Protein AF-0000000070745405 (afdb_homodimer)

InterPro domains:
  IPR004942 Roadblock/LAMTOR2 domain [PF03259] (4-93)
  IPR004942 Roadblock/LAMTOR2 domain [SM00960] (4-94)
  IPR016561 Dynein light chain roadblock-type 1/2 [PIRSF009998] (1-95)

Foldseek 3Di:
DDPVVVVVVVQVPDPFWPKKFKAFLVQHTDDIDPPDDPVRNSVCSVVLNVVQVVVQVVQCVVPVVDGDAWDWDDDDFWIWIWGDDPRMTMITIGGDDDPDD/DDPVVVVVVVQVPDPFWPKKFKAFLVQHTPDIDPVDDPVRNSVCSVVLNVVQVVVQVVQCVVPVVDGDAWDWDDDDFWIWIWGDDPRMIMITIGGDDDPDD

Secondary structure (DSSP, 8-state):
--HHHHHHHHHHTSTTEEEEEEE-TTS-EEEE-TTS-HHHHHHHHHHHHHHHHHHHHHHHHH-TT--EEEEEEEESSEEEEEEEETTEEEEEEEE------/--HHHHHHHHHHTSTTEEEEEEE-TTS-EEEE-TTS-HHHHHHHHHHHHHHHHHHHHHHHHH-TT--EEEEEEEESSEEEEEEEETTEEEEEEEE------

Radius of gyration: 17.3 Å; Cα contacts (8 Å, |Δi|>4): 357; chains: 2; bounding box: 37×50×38 Å

pLDDT: mean 90.13, std 9.8, range [33.5, 96.88]

Sequence (202 aa):
MSEVEETLERIKNHKGVEGYVIADRNGNVLRRHPQMQVAEAEKYALYMKELTTKARGVVRDLNPKNDLQYMRIRVKKLELLIAHEMDFLVVVIQRWTPTNGMSEVEETLERIKNHKGVEGYVIADRNGNVLRRHPQMQVAEAEKYALYMKELTTKARGVVRDLNPKNDLQYMRIRVKKLELLIAHEMDFLVVVIQRWTPTNG

Organism: Phytophthora sojae (strain P6497) (NCBI:txid1094619)

Solvent-accessible surface area (backbone atoms only — not comparable to full-atom values): 10914 Å² total; per-residue (Å²): 128,55,72,64,53,53,54,46,54,55,50,69,70,39,88,51,56,75,40,39,33,32,17,38,85,85,34,51,73,77,46,59,30,90,89,54,52,70,70,58,45,40,49,52,34,47,50,50,49,52,50,49,54,50,50,34,51,48,41,28,71,77,37,72,90,41,47,66,56,37,37,36,37,32,34,82,67,33,28,40,39,39,34,64,58,89,67,27,39,38,36,35,32,23,56,61,68,80,77,77,124,130,54,74,64,53,53,54,46,55,56,51,70,69,38,88,50,56,76,38,39,32,33,18,39,84,86,34,49,73,77,46,58,31,90,88,54,51,69,69,58,44,39,48,52,32,47,50,51,48,52,51,49,52,50,51,34,51,48,41,28,73,76,35,72,90,42,46,66,55,37,37,38,38,32,33,84,66,32,27,39,39,39,35,66,56,88,69,26,40,36,38,37,33,25,55,61,67,80,75,76,125

Nearest PDB structures (foldseek):
  3l9k-assembly5_A  TM=9.018E-01  e=5.030E-10  Drosophila melanogaster
  8j07-assembly1_q5  TM=8.929E-01  e=8.571E-10  Homo sapiens
  8glv-assembly1_AI  TM=8.766E-01  e=7.614E-10  Chlamydomonas reinhardtii
  3l7h-assembly1_A  TM=9.569E-01  e=8.634E-09  Drosophila melanogaster
  2zl1-assembly1_B  TM=7.842E-01  e=7.388E-06  unclassified

Structure (mmCIF, N/CA/C/O backbone):
data_AF-0000000070745405-model_v1
#
loop_
_entity.i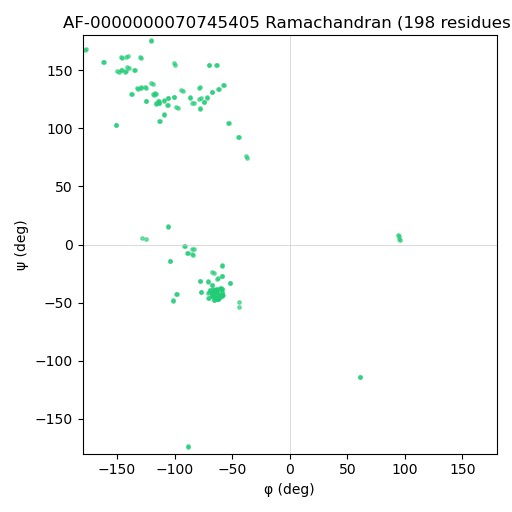d
_entity.type
_entity.pdbx_description
1 polymer 'Dynein light chain roadblock'
#
loop_
_atom_site.group_PDB
_atom_site.id
_atom_site.type_symbol
_atom_site.label_atom_id
_atom_site.label_alt_id
_atom_site.label_comp_id
_atom_site.label_asym_id
_atom_site.label_entity_id
_atom_site.label_seq_id
_atom_site.pdbx_PDB_ins_code
_atom_site.Cartn_x
_atom_site.Cartn_y
_atom_site.Cartn_z
_atom_site.occupancy
_atom_site.B_iso_or_equiv
_atom_site.auth_seq_id
_atom_site.auth_comp_id
_atom_site.auth_asym_id
_atom_site.auth_atom_id
_atom_site.pdbx_PDB_model_num
ATOM 1 N N . MET A 1 1 ? 10.055 29.25 3.033 1 69.69 1 MET A N 1
ATOM 2 C CA . MET A 1 1 ? 8.938 28.328 3.174 1 69.69 1 MET A CA 1
ATOM 3 C C . MET A 1 1 ? 9.398 27 3.762 1 69.69 1 MET A C 1
ATOM 5 O O . MET A 1 1 ? 10.445 26.469 3.373 1 69.69 1 MET A O 1
ATOM 9 N N . SER A 1 2 ? 8.781 26.625 4.773 1 86.5 2 SER A N 1
ATOM 10 C CA . SER A 1 2 ? 9.172 25.391 5.453 1 86.5 2 SER A CA 1
ATOM 11 C C . SER A 1 2 ? 8.977 24.172 4.555 1 86.5 2 SER A C 1
ATOM 13 O O . SER A 1 2 ? 8.289 24.25 3.533 1 86.5 2 SER A O 1
ATOM 15 N N . GLU A 1 3 ? 9.742 23.141 4.828 1 87.44 3 GLU A N 1
ATOM 16 C CA . GLU A 1 3 ? 9.617 21.906 4.082 1 87.44 3 GLU A CA 1
ATOM 17 C C . GLU A 1 3 ? 8.172 21.422 4.055 1 87.44 3 GLU A C 1
ATOM 19 O O . GLU A 1 3 ? 7.711 20.891 3.043 1 87.44 3 GLU A O 1
ATOM 24 N N . VAL A 1 4 ? 7.492 21.688 5.09 1 87.94 4 VAL A N 1
ATOM 25 C CA . VAL A 1 4 ? 6.09 21.281 5.188 1 87.94 4 VAL A CA 1
ATOM 26 C C . VAL A 1 4 ? 5.258 22.078 4.184 1 87.94 4 VAL A C 1
ATOM 28 O O . VAL A 1 4 ? 4.418 21.516 3.48 1 87.94 4 VAL A O 1
ATOM 31 N N . GLU A 1 5 ? 5.535 23.359 4.133 1 88.69 5 GLU A N 1
ATOM 32 C CA . GLU A 1 5 ? 4.785 24.219 3.23 1 88.69 5 GLU A CA 1
ATOM 33 C C . GLU A 1 5 ? 5.023 23.844 1.771 1 88.69 5 GLU A C 1
ATOM 35 O O . GLU A 1 5 ? 4.105 23.906 0.95 1 88.69 5 GLU A O 1
ATOM 40 N N . GLU A 1 6 ? 6.211 23.516 1.511 1 86.06 6 GLU A N 1
ATOM 41 C CA . GLU A 1 6 ? 6.52 23.109 0.146 1 86.06 6 GLU A CA 1
ATOM 42 C C . GLU A 1 6 ? 5.754 21.844 -0.23 1 86.06 6 GLU A C 1
ATOM 44 O O . GLU A 1 6 ? 5.199 21.75 -1.327 1 86.06 6 GLU A O 1
ATOM 49 N N . THR A 1 7 ? 5.789 20.859 0.697 1 87.12 7 THR A N 1
ATOM 50 C CA . THR A 1 7 ? 5.047 19.625 0.485 1 87.12 7 THR A CA 1
ATOM 51 C C . THR A 1 7 ? 3.559 19.906 0.313 1 87.12 7 THR A C 1
ATOM 53 O O . THR A 1 7 ? 2.91 19.344 -0.569 1 87.12 7 THR A O 1
ATOM 56 N N . LEU A 1 8 ? 3.082 20.828 1.046 1 86.19 8 LEU A N 1
ATOM 57 C CA . LEU A 1 8 ? 1.668 21.188 1.003 1 86.19 8 LEU A CA 1
ATOM 58 C C . LEU A 1 8 ? 1.308 21.812 -0.338 1 86.19 8 LEU A C 1
ATOM 60 O O . LEU A 1 8 ? 0.237 21.547 -0.887 1 86.19 8 LEU A O 1
ATOM 64 N N . GLU A 1 9 ? 2.184 22.672 -0.77 1 86.38 9 GLU A N 1
ATOM 65 C CA . GLU A 1 9 ? 1.928 23.344 -2.043 1 86.38 9 GLU A CA 1
ATOM 66 C C . GLU A 1 9 ? 1.833 22.328 -3.186 1 86.38 9 GLU A C 1
ATOM 68 O O . GLU A 1 9 ? 0.978 22.453 -4.062 1 86.38 9 GLU A O 1
ATOM 73 N N . ARG A 1 10 ? 2.656 2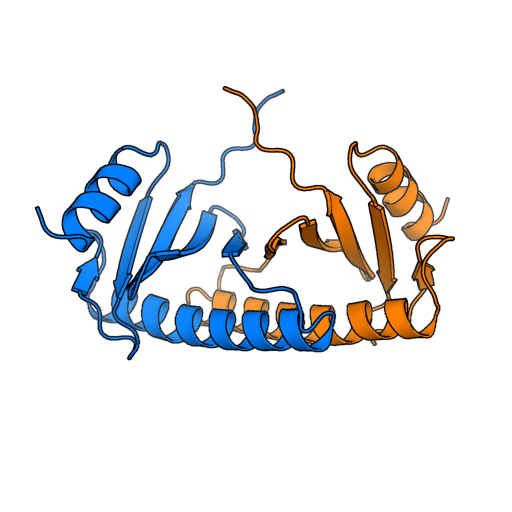1.344 -3.072 1 85.62 10 ARG A N 1
ATOM 74 C CA . ARG A 1 10 ? 2.66 20.312 -4.105 1 85.62 10 ARG A CA 1
ATOM 75 C C . ARG A 1 10 ? 1.388 19.484 -4.047 1 85.62 10 ARG A C 1
ATOM 77 O O . ARG A 1 10 ? 0.791 19.172 -5.082 1 85.62 10 ARG A O 1
ATOM 84 N N . ILE A 1 11 ? 0.909 19.172 -2.881 1 86 11 ILE A N 1
ATOM 85 C CA . ILE A 1 11 ? -0.251 18.328 -2.666 1 86 11 ILE A CA 1
ATOM 86 C C . ILE A 1 11 ? -1.52 19.047 -3.102 1 86 11 ILE A C 1
ATOM 88 O O . ILE A 1 11 ? -2.379 18.469 -3.77 1 86 11 ILE A O 1
ATOM 92 N N . LYS A 1 12 ? -1.586 20.219 -2.707 1 80.19 12 LYS A N 1
ATOM 93 C CA . LYS A 1 12 ? -2.777 21.016 -2.992 1 80.19 12 LYS A CA 1
ATOM 94 C C . LYS A 1 12 ? -2.965 21.203 -4.496 1 80.19 12 LYS A C 1
ATOM 96 O O . LYS A 1 12 ? -4.09 21.375 -4.969 1 80.19 12 LYS A O 1
ATOM 101 N N . ASN A 1 13 ? -1.919 21.219 -5.195 1 78.81 13 ASN A N 1
ATOM 102 C CA . ASN A 1 13 ? -1.963 21.469 -6.633 1 78.81 13 ASN A CA 1
ATOM 103 C C . ASN A 1 13 ? -2.275 20.203 -7.418 1 78.81 13 ASN A C 1
ATOM 105 O O . ASN A 1 13 ? -2.449 20.25 -8.633 1 78.81 13 ASN A O 1
ATOM 109 N N . HIS A 1 14 ? -2.354 19.141 -6.602 1 78.12 14 HIS A N 1
ATOM 110 C CA . HIS A 1 14 ? -2.656 17.875 -7.273 1 78.12 14 HIS A CA 1
ATOM 111 C C . HIS A 1 14 ? -4.16 17.672 -7.418 1 78.12 14 HIS A C 1
ATOM 113 O O . HIS A 1 14 ? -4.906 17.828 -6.449 1 78.12 14 HIS A O 1
ATOM 119 N N . LYS A 1 15 ? -4.633 17.422 -8.656 1 78.25 15 LYS A N 1
ATOM 120 C CA . LYS A 1 15 ? -6.047 17.234 -8.953 1 78.25 15 LYS A CA 1
ATOM 121 C C . LYS A 1 15 ? -6.602 16.016 -8.203 1 78.25 15 LYS A C 1
ATOM 123 O O . LYS A 1 15 ? -5.938 14.977 -8.117 1 78.25 15 LYS A O 1
ATOM 128 N N . GLY A 1 16 ? -7.738 16.172 -7.586 1 84.44 16 GLY A N 1
ATOM 129 C CA . GLY A 1 16 ? -8.469 15.055 -7.012 1 84.44 16 GLY A CA 1
ATOM 130 C C . GLY A 1 16 ? -8.188 14.859 -5.531 1 84.44 16 GLY A C 1
ATOM 131 O O . GLY A 1 16 ? -8.672 13.906 -4.926 1 84.44 16 GLY A O 1
ATOM 132 N N . VAL A 1 17 ? -7.371 15.805 -4.996 1 89.38 17 VAL A N 1
ATOM 133 C CA . VAL A 1 17 ? -7.055 15.688 -3.576 1 89.38 17 VAL A CA 1
ATOM 134 C C . VAL A 1 17 ? -8.258 16.109 -2.74 1 89.38 17 VAL A C 1
ATOM 136 O O . VAL A 1 17 ? -8.758 17.219 -2.879 1 89.38 17 VAL A O 1
ATOM 139 N N . GLU A 1 18 ? -8.719 15.273 -1.929 1 91.44 18 GLU A N 1
ATOM 140 C CA . GLU A 1 18 ? -9.867 15.531 -1.063 1 91.44 18 GLU A CA 1
ATOM 141 C C . GLU A 1 18 ? -9.43 15.797 0.373 1 91.44 18 GLU A C 1
ATOM 143 O O . GLU A 1 18 ? -10.203 16.312 1.181 1 91.44 18 GLU A O 1
ATOM 148 N N . GLY A 1 19 ? -8.172 15.469 0.66 1 94 19 GLY A N 1
ATOM 149 C CA . GLY A 1 19 ? -7.656 15.672 2.004 1 94 19 GLY A CA 1
ATOM 150 C C . GLY A 1 19 ? -6.188 15.305 2.135 1 94 19 GLY A C 1
ATOM 151 O O . GLY A 1 19 ? -5.617 14.68 1.239 1 94 19 GLY A O 1
ATOM 152 N N . TYR A 1 20 ? -5.629 15.695 3.25 1 96.31 20 TYR A N 1
ATOM 153 C CA . TYR A 1 20 ? -4.242 15.336 3.512 1 96.31 20 TYR A CA 1
ATOM 154 C C . TYR A 1 20 ? -3.91 15.484 4.992 1 96.31 20 TYR A C 1
ATOM 156 O O . TYR A 1 20 ? -4.594 16.203 5.723 1 96.31 20 TYR A O 1
ATOM 164 N N . VAL A 1 21 ? -2.943 14.797 5.371 1 96.88 21 VAL A N 1
ATOM 165 C CA . VAL A 1 21 ? -2.35 14.898 6.699 1 96.88 21 VAL A CA 1
ATOM 166 C C . VAL A 1 21 ? -0.826 14.867 6.59 1 96.88 21 VAL A C 1
ATOM 168 O O . VAL A 1 21 ? -0.265 14.016 5.898 1 96.88 21 VAL A O 1
ATOM 171 N N . ILE A 1 22 ? -0.229 15.789 7.195 1 96.62 22 ILE A N 1
ATOM 172 C CA . ILE A 1 22 ? 1.223 15.789 7.34 1 96.62 22 ILE A CA 1
ATOM 173 C C . ILE A 1 22 ? 1.595 15.633 8.812 1 96.62 22 ILE A C 1
ATOM 175 O O . ILE A 1 22 ? 1.132 16.391 9.664 1 96.62 22 ILE A O 1
ATOM 179 N N . ALA A 1 23 ? 2.354 14.648 9.07 1 96.81 23 ALA A N 1
ATOM 180 C CA . ALA A 1 23 ? 2.719 14.344 10.453 1 96.81 23 ALA A CA 1
ATOM 181 C C . ALA A 1 23 ? 4.227 14.164 10.594 1 96.81 23 ALA A C 1
ATOM 183 O O . ALA A 1 23 ? 4.922 13.898 9.609 1 96.81 23 ALA A O 1
ATOM 184 N N . ASP A 1 24 ? 4.684 14.273 11.812 1 94.12 24 ASP A N 1
ATOM 185 C CA . ASP A 1 24 ? 6.105 14.047 12.062 1 94.12 24 ASP A CA 1
ATOM 186 C C . ASP A 1 24 ? 6.391 12.578 12.328 1 94.12 24 ASP A C 1
ATOM 188 O O . ASP A 1 24 ? 5.508 11.727 12.172 1 94.12 24 ASP A O 1
ATOM 192 N N . ARG A 1 25 ? 7.594 12.289 12.68 1 86.88 25 ARG A N 1
ATOM 193 C CA . ARG A 1 25 ? 8.055 10.914 12.836 1 86.88 25 ARG A CA 1
ATOM 194 C C . ARG A 1 25 ? 7.344 10.227 13.992 1 86.88 25 ARG A C 1
ATOM 196 O O . ARG A 1 25 ? 7.297 9 14.062 1 86.88 25 ARG A O 1
ATOM 203 N N . ASN A 1 26 ? 6.859 10.961 14.922 1 88.31 26 ASN A N 1
ATOM 204 C CA . ASN A 1 26 ? 6.18 10.406 16.078 1 88.31 26 ASN A CA 1
ATOM 205 C C . ASN A 1 26 ? 4.688 10.219 15.82 1 88.31 26 ASN A C 1
ATOM 207 O O . ASN A 1 26 ? 3.969 9.68 16.672 1 88.31 26 ASN A O 1
ATOM 211 N N . GLY A 1 27 ? 4.18 10.695 14.719 1 89.25 27 GLY A N 1
ATOM 212 C CA . GLY A 1 27 ? 2.768 10.578 14.391 1 89.25 27 GLY A CA 1
ATOM 213 C C . GLY A 1 27 ? 1.95 11.789 14.805 1 89.25 27 GLY A C 1
ATOM 214 O O . GLY A 1 27 ? 0.72 11.766 14.734 1 89.25 27 GLY A O 1
ATOM 215 N N . ASN A 1 28 ? 2.672 12.836 15.234 1 94.81 28 ASN A N 1
ATOM 216 C CA . ASN A 1 28 ? 1.96 14.062 15.57 1 94.81 28 ASN A CA 1
ATOM 217 C C . ASN A 1 28 ? 1.594 14.852 14.312 1 94.81 28 ASN A C 1
ATOM 219 O O . ASN A 1 28 ? 2.449 15.109 13.461 1 94.81 28 ASN A O 1
ATOM 223 N N . VAL A 1 29 ? 0.396 15.305 14.273 1 96.38 29 VAL A N 1
ATOM 224 C CA . VAL A 1 29 ? -0.108 15.992 13.094 1 96.38 29 VAL A CA 1
ATOM 225 C C . VAL A 1 29 ? 0.433 17.422 13.055 1 96.38 29 VAL A C 1
ATOM 227 O O . VAL A 1 29 ? 0.299 18.172 14.023 1 96.38 29 VAL A O 1
ATOM 230 N N . LEU A 1 30 ? 1.051 17.781 11.969 1 95.81 30 LEU A N 1
ATOM 231 C CA . LEU A 1 30 ? 1.59 19.125 11.766 1 95.81 30 LEU A CA 1
ATOM 232 C C . LEU A 1 30 ? 0.633 19.969 10.938 1 95.81 30 LEU A C 1
ATOM 234 O O . LEU A 1 30 ? 0.481 21.172 11.195 1 95.81 30 LEU A O 1
ATOM 238 N N . ARG A 1 31 ? 0.085 19.359 9.898 1 94.88 31 ARG A N 1
ATOM 239 C CA . ARG A 1 31 ? -0.888 19.984 9.016 1 94.88 31 ARG A CA 1
ATOM 240 C C . ARG A 1 31 ? -1.964 19 8.586 1 94.88 31 ARG A C 1
ATOM 242 O O . ARG A 1 31 ? -1.714 17.797 8.516 1 94.88 31 ARG A O 1
ATOM 249 N N . ARG A 1 32 ? -3.039 19.5 8.375 1 95.38 32 ARG A N 1
ATOM 250 C CA . ARG A 1 32 ? -4.148 18.672 7.906 1 95.38 32 ARG A CA 1
ATOM 251 C C . ARG A 1 32 ? -5.051 19.469 6.961 1 95.38 32 ARG A C 1
ATOM 253 O O . ARG A 1 32 ? -5.004 20.688 6.934 1 95.38 32 ARG A O 1
ATOM 260 N N . HIS A 1 33 ? -5.754 18.812 6.27 1 94.31 33 HIS A N 1
ATOM 261 C CA . HIS A 1 33 ? -6.781 19.453 5.457 1 94.31 33 HIS A CA 1
ATOM 262 C C . HIS A 1 33 ? -7.742 20.25 6.324 1 94.31 33 HIS A C 1
ATOM 264 O O . HIS A 1 33 ? -8.188 19.781 7.375 1 94.31 33 HIS A O 1
ATOM 270 N N . PRO A 1 34 ? -8.062 21.453 5.832 1 92.81 34 PRO A N 1
ATOM 271 C CA . PRO A 1 34 ? -8.883 22.344 6.66 1 92.81 34 PRO A CA 1
ATOM 272 C C . PRO A 1 34 ? -10.234 21.734 7.02 1 92.81 34 PRO A C 1
ATOM 274 O O . PRO A 1 34 ? -10.766 22.016 8.102 1 92.81 34 PRO A O 1
ATOM 277 N N . GLN A 1 35 ? -10.742 20.844 6.184 1 92.38 35 GLN A N 1
ATOM 278 C CA . GLN A 1 35 ? -12.07 20.281 6.418 1 92.38 35 GLN A CA 1
ATOM 279 C C . GLN A 1 35 ? -11.984 19 7.242 1 92.38 35 GLN A C 1
ATOM 281 O O . GLN A 1 35 ? -13.016 18.438 7.621 1 92.38 35 GLN A O 1
ATOM 286 N N . MET A 1 36 ? -10.828 18.609 7.562 1 93.25 36 MET A N 1
ATOM 287 C CA . MET A 1 36 ? -10.633 17.391 8.336 1 93.25 36 MET A CA 1
ATOM 288 C C . MET A 1 36 ? -10.562 17.688 9.828 1 93.25 36 MET A C 1
ATOM 290 O O . MET A 1 36 ? -9.844 18.594 10.25 1 93.25 36 MET A O 1
ATOM 294 N N . GLN A 1 37 ? -11.305 16.922 10.594 1 94.75 37 GLN A N 1
ATOM 295 C CA . GLN A 1 37 ? -11.258 17.078 12.039 1 94.75 37 GLN A CA 1
ATOM 296 C C . GLN A 1 37 ? -9.922 16.594 12.609 1 94.75 37 GLN A C 1
ATOM 298 O O . GLN A 1 37 ? -9.297 15.703 12.047 1 94.75 37 GLN A O 1
ATOM 303 N N . VAL A 1 38 ? -9.594 17.172 13.75 1 94.56 38 VAL A N 1
ATOM 304 C CA . VAL A 1 38 ? -8.305 16.875 14.375 1 94.56 38 VAL A CA 1
ATOM 305 C C . VAL A 1 38 ? -8.234 15.383 14.719 1 94.56 38 VAL A C 1
ATOM 307 O O . VAL A 1 38 ? -7.234 14.719 14.414 1 94.56 38 VAL A O 1
ATOM 310 N N . ALA A 1 39 ? -9.305 14.883 15.258 1 94.88 39 ALA A N 1
ATOM 311 C CA . ALA A 1 39 ? -9.336 13.484 15.672 1 94.88 39 ALA A CA 1
ATOM 312 C C . ALA A 1 39 ? -9.188 12.547 14.477 1 94.88 39 ALA A C 1
ATOM 314 O O . ALA A 1 39 ? -8.508 11.523 14.555 1 94.88 39 ALA A O 1
ATOM 315 N N . GLU A 1 40 ? -9.805 12.914 13.383 1 94.25 40 GLU A N 1
ATOM 316 C CA . GLU A 1 40 ? -9.727 12.125 12.164 1 94.25 40 GLU A CA 1
ATOM 317 C C . GLU A 1 40 ? -8.32 12.133 11.586 1 94.25 40 GLU A C 1
ATOM 319 O O . GLU A 1 40 ? -7.793 11.086 11.195 1 94.25 40 GLU A O 1
ATOM 324 N N . ALA A 1 41 ? -7.691 13.305 11.594 1 96.44 41 ALA A N 1
ATOM 325 C CA . ALA A 1 41 ? -6.324 13.438 11.094 1 96.44 41 ALA A CA 1
ATOM 326 C C . ALA A 1 41 ? -5.348 12.617 11.922 1 96.44 41 ALA A C 1
ATOM 328 O O . ALA A 1 41 ? -4.434 11.992 11.375 1 96.44 41 ALA A O 1
ATOM 329 N N . GLU A 1 42 ? -5.586 12.609 13.18 1 96.12 42 GLU A N 1
ATOM 330 C CA . GLU A 1 42 ? -4.723 11.852 14.078 1 96.12 42 GLU A CA 1
ATOM 331 C C . GLU A 1 42 ? -4.848 10.352 13.828 1 96.12 42 GLU A C 1
ATOM 333 O O . GLU A 1 42 ? -3.857 9.617 13.883 1 96.12 42 GLU A O 1
ATOM 338 N N . LYS A 1 43 ? -6.043 9.953 13.57 1 95.25 43 LYS A N 1
ATOM 339 C CA . LYS A 1 43 ? -6.258 8.547 13.258 1 95.25 43 LYS A CA 1
ATOM 340 C C . LYS A 1 43 ? -5.531 8.148 11.977 1 95.25 43 LYS A C 1
ATOM 342 O O . LYS A 1 43 ? -4.824 7.137 11.953 1 95.25 43 LYS A O 1
ATOM 347 N N . TYR A 1 44 ? -5.676 8.961 10.945 1 96 44 TYR A N 1
ATOM 348 C CA . TYR A 1 44 ? -4.98 8.688 9.688 1 96 44 TYR A CA 1
ATOM 349 C C . TYR A 1 44 ? -3.475 8.641 9.906 1 96 44 TYR A C 1
ATOM 351 O O . TYR A 1 44 ? -2.803 7.719 9.43 1 96 44 TYR A O 1
ATOM 359 N N . ALA A 1 45 ? -2.979 9.578 10.672 1 96.56 45 ALA A N 1
ATOM 360 C CA . ALA A 1 45 ? -1.538 9.656 10.906 1 96.56 45 ALA A CA 1
ATOM 361 C C . ALA A 1 45 ? -1.037 8.406 11.633 1 96.56 45 ALA A C 1
ATOM 363 O O . ALA A 1 45 ? -0.034 7.812 11.242 1 96.56 45 ALA A O 1
ATOM 364 N N . LEU A 1 46 ? -1.766 8.031 12.648 1 95.44 46 LEU A N 1
ATOM 365 C CA . LEU A 1 46 ? -1.373 6.891 13.477 1 95.44 46 LEU A CA 1
ATOM 366 C C . LEU A 1 46 ? -1.419 5.598 12.672 1 95.44 46 LEU A C 1
ATOM 368 O O . LEU A 1 46 ? -0.447 4.836 12.656 1 95.44 46 LEU A O 1
ATOM 372 N N . TYR A 1 47 ? -2.473 5.398 11.977 1 95.25 47 TYR A N 1
ATOM 373 C CA . TYR A 1 47 ? -2.672 4.148 11.25 1 95.25 47 TYR A CA 1
ATOM 374 C C . TYR A 1 47 ? -1.719 4.047 10.07 1 95.25 47 TYR A C 1
ATOM 376 O O . TYR A 1 47 ? -1.146 2.982 9.812 1 95.25 47 TYR A O 1
ATOM 384 N N . MET A 1 48 ? -1.521 5.145 9.352 1 95.94 48 MET A N 1
ATOM 385 C CA . MET A 1 48 ? -0.651 5.105 8.18 1 95.94 48 MET A CA 1
ATOM 386 C C . MET A 1 48 ? 0.81 4.965 8.594 1 95.94 48 MET A C 1
ATOM 388 O O . MET A 1 48 ? 1.602 4.336 7.891 1 95.94 48 MET A O 1
ATOM 392 N N . LYS A 1 49 ? 1.088 5.551 9.75 1 95.38 49 LYS A N 1
ATOM 393 C CA . LYS A 1 49 ? 2.434 5.355 10.281 1 95.38 49 LYS A CA 1
ATOM 394 C C . LYS A 1 49 ? 2.699 3.881 10.578 1 95.38 49 LYS A C 1
ATOM 396 O O . LYS A 1 49 ? 3.748 3.348 10.211 1 95.38 49 LYS A O 1
ATOM 401 N N . GLU A 1 50 ? 1.777 3.32 11.195 1 94.69 50 GLU A N 1
ATOM 402 C CA . GLU A 1 50 ? 1.918 1.905 11.531 1 94.69 50 GLU A CA 1
ATOM 403 C C . GLU A 1 50 ? 2.018 1.048 10.273 1 94.69 50 GLU A C 1
ATOM 405 O O . GLU A 1 50 ? 2.875 0.169 10.18 1 94.69 50 GLU A O 1
ATOM 410 N N . LEU A 1 51 ? 1.182 1.276 9.336 1 95.31 51 LEU A N 1
ATOM 411 C CA . LEU A 1 51 ? 1.159 0.511 8.094 1 95.31 51 LEU A CA 1
ATOM 412 C C . LEU A 1 51 ? 2.457 0.699 7.32 1 95.31 51 LEU A C 1
ATOM 414 O O . LEU A 1 51 ? 3.016 -0.267 6.793 1 95.31 51 LEU A O 1
ATOM 418 N N . THR A 1 52 ? 2.945 1.923 7.285 1 94.88 52 THR A N 1
ATOM 419 C CA . THR A 1 52 ? 4.18 2.217 6.566 1 94.88 52 THR A CA 1
ATOM 420 C C . THR A 1 52 ? 5.371 1.534 7.23 1 94.88 52 THR A C 1
ATOM 422 O O . THR A 1 52 ? 6.266 1.029 6.547 1 94.88 52 THR A O 1
ATOM 425 N N . THR A 1 53 ? 5.383 1.553 8.539 1 93.94 53 THR A N 1
ATOM 426 C CA . THR A 1 53 ? 6.445 0.877 9.266 1 93.94 53 THR A CA 1
ATOM 427 C C . THR A 1 53 ? 6.469 -0.613 8.938 1 93.94 53 THR A C 1
ATOM 429 O O . THR A 1 53 ? 7.527 -1.182 8.68 1 93.94 53 THR A O 1
ATOM 432 N N . LYS A 1 54 ? 5.332 -1.193 8.914 1 95.12 54 LYS A N 1
ATOM 433 C CA . LYS A 1 54 ? 5.23 -2.611 8.586 1 95.12 54 LYS A CA 1
ATOM 434 C C . LYS A 1 54 ? 5.652 -2.871 7.141 1 95.12 54 LYS A C 1
ATOM 436 O O . LYS A 1 54 ? 6.371 -3.83 6.859 1 95.12 54 LYS A O 1
ATOM 441 N N . ALA A 1 55 ? 5.191 -2.062 6.211 1 96.62 55 ALA A N 1
ATOM 442 C CA . ALA A 1 55 ? 5.547 -2.199 4.801 1 96.62 55 ALA A CA 1
ATOM 443 C C . ALA A 1 55 ? 7.059 -2.084 4.605 1 96.62 55 ALA A C 1
ATOM 445 O O . ALA A 1 55 ? 7.648 -2.844 3.834 1 96.62 55 ALA A O 1
ATOM 446 N N . ARG A 1 56 ? 7.66 -1.141 5.32 1 94.69 56 ARG A N 1
ATOM 447 C CA . ARG A 1 56 ? 9.109 -0.97 5.25 1 94.69 56 ARG A CA 1
ATOM 448 C C . ARG A 1 56 ? 9.828 -2.229 5.715 1 94.69 56 ARG A C 1
ATOM 450 O O . ARG A 1 56 ? 10.789 -2.672 5.082 1 94.69 56 ARG A O 1
ATOM 457 N N . GLY A 1 57 ? 9.359 -2.74 6.805 1 95.38 57 GLY A N 1
ATOM 458 C CA . GLY A 1 57 ? 9.922 -3.986 7.301 1 95.38 57 GLY A CA 1
ATOM 459 C C . GLY A 1 57 ? 9.812 -5.129 6.309 1 95.38 57 GLY A C 1
ATOM 460 O O . GLY A 1 57 ? 10.781 -5.859 6.086 1 95.38 57 GLY A O 1
ATOM 461 N N . VAL A 1 58 ? 8.672 -5.25 5.699 1 95.25 58 VAL A N 1
ATOM 462 C CA . VAL A 1 58 ? 8.414 -6.312 4.73 1 95.25 58 VAL A CA 1
ATOM 463 C C . VAL A 1 58 ? 9.344 -6.145 3.527 1 95.25 58 VAL A C 1
ATOM 465 O O . VAL A 1 58 ? 9.969 -7.109 3.08 1 95.25 58 VAL A O 1
ATOM 468 N N . VAL A 1 59 ? 9.484 -4.945 3 1 94.75 59 VAL A N 1
ATOM 469 C CA . VAL A 1 59 ? 10.328 -4.652 1.846 1 94.75 59 VAL A CA 1
ATOM 470 C C . VAL A 1 59 ? 11.781 -5.016 2.156 1 94.75 59 VAL A C 1
ATOM 472 O O . VAL A 1 59 ? 12.469 -5.617 1.329 1 94.75 59 VAL A O 1
ATOM 475 N N . ARG A 1 60 ? 12.203 -4.777 3.371 1 94.38 60 ARG A N 1
ATOM 476 C CA . ARG A 1 60 ? 13.586 -5.039 3.756 1 94.38 60 ARG A CA 1
ATOM 477 C C . ARG A 1 60 ? 13.812 -6.527 4 1 94.38 60 ARG A C 1
ATOM 479 O O . ARG A 1 60 ? 14.898 -7.047 3.73 1 94.38 60 ARG A O 1
ATOM 486 N N . ASP A 1 61 ? 12.734 -7.18 4.473 1 93.94 61 ASP A N 1
ATOM 487 C CA . ASP A 1 61 ? 12.82 -8.625 4.668 1 93.94 61 ASP A CA 1
ATOM 488 C C . ASP A 1 61 ? 12.945 -9.352 3.332 1 93.94 61 ASP A C 1
ATOM 490 O O . ASP A 1 61 ? 13.633 -10.375 3.238 1 93.94 61 ASP A O 1
ATOM 494 N N . LEU A 1 62 ? 12.281 -8.797 2.318 1 92.69 62 LEU A N 1
ATOM 495 C CA . LEU A 1 62 ? 12.336 -9.414 0.994 1 92.69 62 LEU A CA 1
ATOM 496 C C . LEU A 1 62 ? 13.656 -9.102 0.304 1 92.69 62 LEU A C 1
ATOM 498 O O . LEU A 1 62 ? 14.227 -9.961 -0.377 1 92.69 62 LEU A O 1
ATOM 502 N N . ASN A 1 63 ? 14.109 -7.863 0.45 1 92.19 63 ASN A N 1
ATOM 503 C CA . ASN A 1 63 ? 15.383 -7.41 -0.095 1 92.19 63 ASN A CA 1
ATOM 504 C C . ASN A 1 63 ? 15.984 -6.285 0.744 1 92.19 63 ASN A C 1
ATOM 506 O O . ASN A 1 63 ? 15.523 -5.145 0.685 1 92.19 63 ASN A O 1
ATOM 510 N N . PRO A 1 64 ? 16.969 -6.605 1.542 1 92.44 64 PRO A N 1
ATOM 511 C CA . PRO A 1 64 ? 17.531 -5.629 2.48 1 92.44 64 PRO A CA 1
ATOM 512 C C . PRO A 1 64 ? 18.078 -4.387 1.781 1 92.44 64 PRO A C 1
ATOM 514 O O . PRO A 1 64 ? 18.328 -3.365 2.43 1 92.44 64 PRO A O 1
ATOM 517 N N . LYS A 1 65 ? 18.328 -4.48 0.471 1 92.88 65 LYS A N 1
ATOM 518 C CA . LYS A 1 65 ? 18.859 -3.342 -0.267 1 92.88 65 LYS A CA 1
ATOM 519 C C . LYS A 1 65 ? 17.75 -2.4 -0.71 1 92.88 65 LYS A C 1
ATOM 521 O O . LYS A 1 65 ? 18.016 -1.327 -1.255 1 92.88 65 LYS A O 1
ATOM 526 N N . ASN A 1 66 ? 16.547 -2.859 -0.517 1 91.25 66 ASN A N 1
ATOM 527 C CA . ASN A 1 66 ? 15.391 -2.064 -0.931 1 91.25 66 ASN A CA 1
ATOM 528 C C . ASN A 1 66 ? 14.773 -1.316 0.248 1 91.25 66 ASN A C 1
ATOM 530 O O . ASN A 1 66 ? 14.977 -1.692 1.403 1 91.25 66 ASN A O 1
ATOM 534 N N . ASP A 1 67 ? 14.102 -0.209 -0.108 1 93.19 67 ASP A N 1
ATOM 535 C CA . ASP A 1 67 ? 13.367 0.586 0.868 1 93.19 67 ASP A CA 1
ATOM 536 C C . ASP A 1 67 ? 12.039 1.068 0.291 1 93.19 67 ASP A C 1
ATOM 538 O O . ASP A 1 67 ? 11.914 1.249 -0.922 1 93.19 67 ASP A O 1
ATOM 542 N N . LEU A 1 68 ? 11.156 1.248 1.185 1 93.94 68 LEU A N 1
ATOM 543 C CA . LEU A 1 68 ? 9.852 1.755 0.773 1 93.94 68 LEU A CA 1
ATOM 544 C C . LEU A 1 68 ? 9.945 3.225 0.375 1 93.94 68 LEU A C 1
ATOM 546 O O . LEU A 1 68 ? 10.5 4.039 1.111 1 93.94 68 LEU A O 1
ATOM 550 N N . GLN A 1 69 ? 9.469 3.576 -0.841 1 92.12 69 GLN A N 1
ATOM 551 C CA . GLN A 1 69 ? 9.438 4.969 -1.271 1 92.12 69 GLN A CA 1
ATOM 552 C C . GLN A 1 69 ? 8.039 5.559 -1.14 1 92.12 69 GLN A C 1
ATOM 554 O O . GLN A 1 69 ? 7.859 6.629 -0.557 1 92.12 69 GLN A O 1
ATOM 559 N N . TYR A 1 70 ? 7.051 4.77 -1.669 1 92.69 70 TYR A N 1
ATOM 560 C CA . TYR A 1 70 ? 5.656 5.199 -1.654 1 92.69 70 TYR A CA 1
ATOM 561 C C . TYR A 1 70 ? 4.719 4.008 -1.5 1 92.69 70 TYR A C 1
ATOM 563 O O . TYR A 1 70 ? 5.09 2.873 -1.805 1 92.69 70 TYR A O 1
ATOM 571 N N . MET A 1 71 ? 3.625 4.328 -0.881 1 96.25 71 MET A N 1
ATOM 572 C CA . MET A 1 71 ? 2.557 3.334 -0.804 1 96.25 71 MET A CA 1
ATOM 573 C C . MET A 1 71 ? 1.216 3.945 -1.196 1 96.25 71 MET A C 1
ATOM 575 O O . MET A 1 71 ? 0.892 5.059 -0.781 1 96.25 71 MET A O 1
ATOM 579 N N . ARG A 1 72 ? 0.516 3.268 -1.988 1 94.88 72 ARG A N 1
ATOM 580 C CA . ARG A 1 72 ? -0.819 3.695 -2.396 1 94.88 72 ARG A CA 1
ATOM 581 C C . ARG A 1 72 ? -1.854 2.615 -2.102 1 94.88 72 ARG A C 1
ATOM 583 O O . ARG A 1 72 ? -1.617 1.433 -2.359 1 94.88 72 ARG A O 1
ATOM 590 N N . ILE A 1 73 ? -2.918 3.045 -1.564 1 96.31 73 ILE A N 1
ATOM 591 C CA . ILE A 1 73 ? -4.012 2.141 -1.221 1 96.31 73 ILE A CA 1
ATOM 592 C C . ILE A 1 73 ? -5.305 2.621 -1.876 1 96.31 73 ILE A C 1
ATOM 594 O O . ILE A 1 73 ? -5.703 3.773 -1.703 1 96.31 73 ILE A O 1
ATOM 598 N N . ARG A 1 74 ? -5.828 1.738 -2.617 1 94.12 74 ARG A N 1
ATOM 599 C CA . ARG A 1 74 ? -7.129 2.051 -3.199 1 94.12 74 ARG A CA 1
ATOM 600 C C . ARG A 1 74 ? -8.25 1.377 -2.42 1 94.12 74 ARG A C 1
ATOM 602 O O . ARG A 1 74 ? -8.211 0.17 -2.174 1 94.12 74 ARG A O 1
ATOM 609 N N . VAL A 1 75 ? -9.125 2.229 -2.078 1 93.06 75 VAL A N 1
ATOM 610 C CA . VAL A 1 75 ? -10.344 1.749 -1.437 1 93.06 75 VAL A CA 1
ATOM 611 C C . VAL A 1 75 ? -11.562 2.148 -2.271 1 93.06 75 VAL A C 1
ATOM 613 O O . VAL A 1 75 ? -11.414 2.713 -3.359 1 93.06 75 VAL A O 1
ATOM 616 N N . LYS A 1 76 ? -12.68 1.835 -2.025 1 88.5 76 LYS A N 1
ATOM 617 C CA . LYS A 1 76 ? -13.883 1.918 -2.854 1 88.5 76 LYS A CA 1
ATOM 618 C C . LYS A 1 76 ? -13.953 3.256 -3.584 1 88.5 76 LYS A C 1
ATOM 620 O O . LYS A 1 76 ? -13.992 3.295 -4.816 1 88.5 76 LYS A O 1
ATOM 625 N N . LYS A 1 77 ? -13.883 4.426 -3.076 1 88.31 77 LYS A N 1
ATOM 626 C CA . LYS A 1 77 ? -14.07 5.707 -3.75 1 88.31 77 LYS A CA 1
ATOM 627 C C . LYS A 1 77 ? -12.859 6.613 -3.555 1 88.31 77 LYS A C 1
ATOM 629 O O . LYS A 1 77 ? -12.82 7.727 -4.078 1 88.31 77 LYS A O 1
ATOM 634 N N . LEU A 1 78 ? -11.906 6.043 -2.945 1 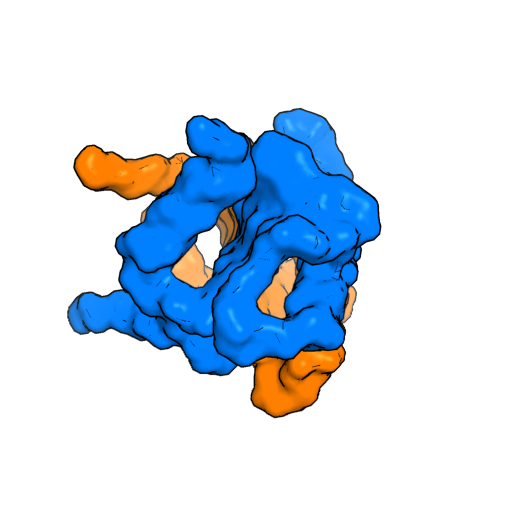93.31 78 LEU A N 1
ATOM 635 C CA . LEU A 1 78 ? -10.766 6.895 -2.605 1 93.31 78 LEU A CA 1
ATOM 636 C C . LEU A 1 78 ? -9.453 6.152 -2.809 1 93.31 78 LEU A C 1
ATOM 638 O O . LEU A 1 78 ? -9.438 4.926 -2.932 1 93.31 78 LEU A O 1
ATOM 642 N N . GLU A 1 79 ? -8.531 6.93 -2.867 1 94.25 79 GLU A N 1
ATOM 643 C CA . GLU A 1 79 ? -7.156 6.445 -2.84 1 94.25 79 GLU A CA 1
ATOM 644 C C . GLU A 1 79 ? -6.332 7.188 -1.791 1 94.25 79 GLU A C 1
ATOM 646 O O . GLU A 1 79 ? -6.426 8.414 -1.671 1 94.25 79 GLU A O 1
ATOM 651 N N . LEU A 1 80 ? -5.617 6.473 -1.082 1 95.81 80 LEU A N 1
ATOM 652 C CA . LEU A 1 80 ? -4.684 7.039 -0.111 1 95.81 80 LEU A CA 1
ATOM 653 C C . LEU A 1 80 ? -3.246 6.914 -0.602 1 95.81 80 LEU A C 1
ATOM 655 O O . LEU A 1 80 ? -2.812 5.832 -1 1 95.81 80 LEU A O 1
ATOM 659 N N . LEU A 1 81 ? -2.592 8.023 -0.622 1 93.56 81 LEU A N 1
ATOM 660 C CA . LEU A 1 81 ? -1.166 8.031 -0.931 1 93.56 81 LEU A CA 1
ATOM 661 C C . LEU A 1 81 ? -0.342 8.359 0.31 1 93.56 81 LEU A C 1
ATOM 663 O O . LEU A 1 81 ? -0.602 9.359 0.986 1 93.56 81 LEU A O 1
ATOM 667 N N . ILE A 1 82 ? 0.535 7.434 0.551 1 95.81 82 ILE A N 1
ATOM 668 C CA . ILE A 1 82 ? 1.366 7.59 1.739 1 95.81 82 ILE A CA 1
ATOM 669 C C . ILE A 1 82 ? 2.836 7.684 1.332 1 95.81 82 ILE A C 1
ATOM 671 O O . ILE A 1 82 ? 3.346 6.816 0.62 1 95.81 82 ILE A O 1
ATOM 675 N N . ALA A 1 83 ? 3.449 8.703 1.858 1 92.5 83 ALA A N 1
ATOM 676 C CA . ALA A 1 83 ? 4.855 8.906 1.525 1 92.5 83 ALA A CA 1
ATOM 677 C C . ALA A 1 83 ? 5.602 9.578 2.678 1 92.5 83 ALA A C 1
ATOM 679 O O . ALA A 1 83 ? 4.992 10.242 3.52 1 92.5 83 ALA A O 1
ATOM 680 N N . HIS A 1 84 ? 6.844 9.172 2.668 1 88.94 84 HIS A N 1
ATOM 681 C CA . HIS A 1 84 ? 7.723 9.93 3.553 1 88.94 84 HIS A CA 1
ATOM 682 C C . HIS A 1 84 ? 8.5 10.992 2.783 1 88.94 84 HIS A C 1
ATOM 684 O O . HIS A 1 84 ? 9.148 10.688 1.782 1 88.94 84 HIS A O 1
ATOM 690 N N . GLU A 1 85 ? 8.219 12.164 3.189 1 85.19 85 GLU A N 1
ATOM 691 C CA . GLU A 1 85 ? 9.016 13.266 2.648 1 85.19 85 GLU A CA 1
ATOM 692 C C . GLU A 1 85 ? 9.883 13.906 3.729 1 85.19 85 GLU A C 1
ATOM 694 O O . GLU A 1 85 ? 9.367 14.555 4.641 1 85.19 85 GLU A O 1
ATOM 699 N N . MET A 1 86 ? 11.125 13.555 3.551 1 83.88 86 MET A N 1
ATOM 700 C CA . MET A 1 86 ? 12.055 13.969 4.594 1 83.88 86 MET A CA 1
ATOM 701 C C . MET A 1 86 ? 11.664 13.367 5.941 1 83.88 86 MET A C 1
ATOM 703 O O . MET A 1 86 ? 11.641 12.148 6.094 1 83.88 86 MET A O 1
ATOM 707 N N . ASP A 1 87 ? 11.281 14.188 6.836 1 88.06 87 ASP A N 1
ATOM 708 C CA . ASP A 1 87 ? 10.984 13.695 8.172 1 88.06 87 ASP A CA 1
ATOM 709 C C . ASP A 1 87 ? 9.477 13.656 8.422 1 88.06 87 ASP A C 1
ATOM 711 O O . ASP A 1 87 ? 9.031 13.484 9.555 1 88.06 87 ASP A O 1
ATOM 715 N N . PHE A 1 88 ? 8.781 13.773 7.27 1 93.56 88 PHE A N 1
ATOM 716 C CA . PHE A 1 88 ? 7.34 13.883 7.469 1 93.56 88 PHE A CA 1
ATOM 717 C C . PHE A 1 88 ? 6.609 12.727 6.793 1 93.56 88 PHE A C 1
ATOM 719 O O . PHE A 1 88 ? 6.977 12.312 5.695 1 93.56 88 PHE A O 1
ATOM 726 N N . LEU A 1 89 ? 5.645 12.273 7.574 1 95.19 89 LEU A N 1
ATOM 727 C CA . LEU A 1 89 ? 4.664 11.383 6.969 1 95.19 89 LEU A CA 1
ATOM 728 C C . LEU A 1 89 ? 3.572 12.172 6.258 1 95.19 89 LEU A C 1
ATOM 730 O O . LEU A 1 89 ? 2.951 13.055 6.855 1 95.19 89 LEU A O 1
ATOM 734 N N . VAL A 1 90 ? 3.434 11.922 5 1 95.44 90 VAL A N 1
ATOM 735 C CA . VAL A 1 90 ? 2.438 12.625 4.199 1 95.44 90 VAL A CA 1
ATOM 736 C C . VAL A 1 90 ? 1.362 11.648 3.732 1 95.44 90 VAL A C 1
ATOM 738 O O . VAL A 1 90 ? 1.667 10.633 3.1 1 95.44 90 VAL A O 1
ATOM 741 N N . VAL A 1 91 ? 0.142 11.945 4.102 1 96.5 91 VAL A N 1
ATOM 742 C CA . VAL A 1 91 ? -1.013 11.148 3.688 1 96.5 91 VAL A CA 1
ATOM 743 C C . VAL A 1 91 ? -1.935 12 2.816 1 96.5 91 VAL A C 1
ATOM 745 O O . VAL A 1 91 ? -2.434 13.039 3.256 1 96.5 91 VAL A O 1
ATOM 748 N N . VAL A 1 92 ? -2.139 11.555 1.661 1 95.75 92 VAL A N 1
ATOM 749 C CA . VAL A 1 92 ? -3.016 12.258 0.737 1 95.75 92 VAL A CA 1
ATOM 750 C C . VAL A 1 92 ? -4.23 11.398 0.409 1 95.75 92 VAL A C 1
ATOM 752 O O . VAL A 1 92 ? -4.09 10.211 0.095 1 95.75 92 VAL A O 1
ATOM 755 N N . ILE A 1 93 ? -5.359 11.984 0.546 1 95.5 93 ILE A N 1
ATOM 756 C CA . ILE A 1 93 ? -6.617 11.336 0.197 1 95.5 93 ILE A CA 1
ATOM 757 C C . ILE A 1 93 ? -7.156 11.93 -1.104 1 95.5 93 ILE A C 1
ATOM 759 O O . ILE A 1 93 ? -7.391 13.133 -1.195 1 95.5 93 ILE A O 1
ATOM 763 N N . GLN A 1 94 ? -7.297 11.117 -2.033 1 93.88 94 GLN A N 1
ATOM 764 C CA . GLN A 1 94 ? -7.762 11.617 -3.322 1 93.88 94 GLN A CA 1
ATOM 765 C C . GLN A 1 94 ? -8.852 10.719 -3.9 1 93.88 94 GLN A C 1
ATOM 767 O O . GLN A 1 94 ? -8.93 9.531 -3.566 1 93.88 94 GLN A O 1
ATOM 772 N N . ARG A 1 95 ? -9.734 11.398 -4.68 1 90 95 ARG A N 1
ATOM 773 C CA . ARG A 1 95 ? -10.758 10.625 -5.383 1 90 95 ARG A CA 1
ATOM 774 C C . ARG A 1 95 ? -10.133 9.742 -6.457 1 90 95 ARG A C 1
ATOM 776 O O . ARG A 1 95 ? -9.211 10.164 -7.164 1 90 95 ARG A O 1
ATOM 783 N N . TRP A 1 96 ? -10.594 8.492 -6.359 1 84.88 96 TRP A N 1
ATOM 784 C CA . TRP A 1 96 ? -10.133 7.598 -7.418 1 84.88 96 TRP A CA 1
ATOM 785 C C . TRP A 1 96 ? -10.906 7.832 -8.703 1 84.88 96 TRP A C 1
ATOM 787 O O . TRP A 1 96 ? -12.141 7.863 -8.695 1 84.88 96 TRP A O 1
ATOM 797 N N . THR A 1 97 ? -10.219 8.289 -9.805 1 76.06 97 THR A N 1
ATOM 798 C CA . THR A 1 97 ? -10.867 8.453 -11.102 1 76.06 97 THR A CA 1
ATOM 799 C C . THR A 1 97 ? -10.383 7.395 -12.086 1 76.06 97 THR A C 1
ATOM 801 O O . THR A 1 97 ? -9.172 7.258 -12.32 1 76.06 97 THR A O 1
ATOM 804 N N . PRO A 1 98 ? -11.352 6.441 -12.461 1 66.69 98 PRO A N 1
ATOM 805 C CA . PRO A 1 98 ? -10.93 5.484 -13.484 1 66.69 98 PRO A CA 1
ATOM 806 C C . PRO A 1 98 ? -10.367 6.168 -14.734 1 66.69 98 PRO A C 1
ATOM 808 O O . PRO A 1 98 ? -10.766 7.289 -15.062 1 66.69 98 PRO A O 1
ATOM 811 N N . THR A 1 99 ? -9.008 6.176 -14.953 1 54.62 99 THR A N 1
ATOM 812 C CA . THR A 1 99 ? -8.57 6.77 -16.203 1 54.62 99 THR A CA 1
ATOM 813 C C . THR A 1 99 ? -9.453 6.312 -17.359 1 54.62 99 THR A C 1
ATOM 815 O O . THR A 1 99 ? -9.688 5.113 -17.531 1 54.62 99 THR A O 1
ATOM 818 N N . ASN A 1 100 ? -10.453 6.98 -17.719 1 48.12 100 ASN A N 1
ATOM 819 C CA . ASN A 1 100 ? -11.141 6.781 -19 1 48.12 100 ASN A CA 1
ATOM 820 C C . ASN A 1 100 ? -10.164 6.469 -20.125 1 48.12 100 ASN A C 1
ATOM 822 O O . ASN A 1 100 ? -9.25 7.254 -20.391 1 48.12 100 ASN A O 1
ATOM 826 N N . GLY A 1 101 ? -9.531 5.305 -20.359 1 33.5 101 GLY A N 1
ATOM 827 C CA . GLY A 1 101 ? -9.305 5.145 -21.781 1 33.5 101 GLY A CA 1
ATOM 828 C C . GLY A 1 101 ? -10.562 5.344 -22.609 1 33.5 101 GLY A C 1
ATOM 829 O O . GLY A 1 101 ? -11.672 5.203 -22.109 1 33.5 101 GLY A O 1
ATOM 830 N N . MET B 1 1 ? -10.922 -22.047 -18.844 1 69.75 1 MET B N 1
ATOM 831 C CA . MET B 1 1 ? -9.727 -21.484 -18.219 1 69.75 1 MET B CA 1
ATOM 832 C C . MET B 1 1 ? -10 -21.109 -16.766 1 69.75 1 MET B C 1
ATOM 834 O O . MET B 1 1 ? -11.055 -20.547 -16.453 1 69.75 1 MET B O 1
ATOM 838 N N . SER B 1 2 ? -9.211 -21.594 -15.938 1 86.44 2 SER B N 1
ATOM 839 C CA . SER B 1 2 ? -9.406 -21.344 -14.516 1 86.44 2 SER B CA 1
ATOM 840 C C . SER B 1 2 ? -9.266 -19.859 -14.188 1 86.44 2 SER B C 1
ATOM 842 O O . SER B 1 2 ? -8.75 -19.078 -15 1 86.44 2 SER B O 1
ATOM 844 N N . GLU B 1 3 ? -9.914 -19.453 -13.109 1 87.44 3 GLU B N 1
ATOM 845 C CA . GLU B 1 3 ? -9.82 -18.062 -12.656 1 87.44 3 GLU B CA 1
ATOM 846 C C . GLU B 1 3 ? -8.359 -17.625 -12.531 1 87.44 3 GLU B C 1
ATOM 848 O O . GLU B 1 3 ? -8.023 -16.484 -12.836 1 87.44 3 GLU B O 1
ATOM 853 N N . VAL B 1 4 ? -7.555 -18.547 -12.18 1 87.94 4 VAL B N 1
ATOM 854 C CA . VAL B 1 4 ? -6.129 -18.266 -12.031 1 87.94 4 VAL B CA 1
ATOM 855 C C . VAL B 1 4 ? -5.52 -17.953 -13.398 1 87.94 4 VAL B C 1
ATOM 857 O O . VAL B 1 4 ? -4.758 -17 -13.547 1 87.94 4 VAL B O 1
ATOM 860 N N . GLU B 1 5 ? -5.902 -18.766 -14.359 1 88.5 5 GLU B N 1
ATOM 861 C CA . GLU B 1 5 ? -5.359 -18.578 -15.703 1 88.5 5 GLU B CA 1
ATOM 862 C C . GLU B 1 5 ? -5.785 -17.25 -16.297 1 88.5 5 GLU B C 1
ATOM 864 O O . GLU B 1 5 ? -5.008 -16.594 -17 1 88.5 5 GLU B O 1
ATOM 869 N N . GLU B 1 6 ? -6.969 -16.922 -16.047 1 85.88 6 GLU B N 1
ATOM 870 C CA . GLU B 1 6 ? -7.445 -15.641 -16.547 1 85.88 6 GLU B CA 1
ATOM 871 C C . GLU B 1 6 ? -6.656 -14.484 -15.93 1 85.88 6 GLU B C 1
ATOM 873 O O . GLU B 1 6 ? -6.27 -13.547 -16.641 1 85.88 6 GLU B O 1
ATOM 878 N N . THR B 1 7 ? -6.477 -14.555 -14.602 1 87.12 7 THR B N 1
ATOM 879 C CA . THR B 1 7 ? -5.688 -13.547 -13.906 1 87.12 7 THR B CA 1
ATOM 880 C C . THR B 1 7 ? -4.266 -13.5 -14.461 1 87.12 7 THR B C 1
ATOM 882 O O . THR B 1 7 ? -3.717 -12.414 -14.68 1 87.12 7 THR B O 1
ATOM 885 N N . LEU B 1 8 ? -3.738 -14.609 -14.766 1 86.06 8 LEU B N 1
ATOM 886 C CA . LEU B 1 8 ? -2.377 -14.711 -15.281 1 86.06 8 LEU B CA 1
ATOM 887 C C . LEU B 1 8 ? -2.271 -14.07 -16.672 1 86.06 8 LEU B C 1
ATOM 889 O O . LEU B 1 8 ? -1.276 -13.414 -16.969 1 86.06 8 LEU B O 1
ATOM 893 N N . GLU B 1 9 ? -3.273 -14.359 -17.453 1 86.25 9 GLU B N 1
ATOM 894 C CA . GLU B 1 9 ? -3.266 -13.797 -18.797 1 86.25 9 GLU B CA 1
ATOM 895 C C . GLU B 1 9 ? -3.262 -12.273 -18.75 1 86.25 9 GLU B C 1
ATOM 897 O O . GLU B 1 9 ? -2.557 -11.633 -19.531 1 86.25 9 GLU B O 1
ATOM 902 N N . ARG B 1 10 ? -3.984 -11.773 -17.828 1 85.44 10 ARG B N 1
ATOM 903 C CA . ARG B 1 10 ? -4.062 -10.32 -17.688 1 85.44 10 ARG B CA 1
ATOM 904 C C . ARG B 1 10 ? -2.736 -9.742 -17.203 1 85.44 10 ARG B C 1
ATOM 906 O O . ARG B 1 10 ? -2.277 -8.719 -17.719 1 85.44 10 ARG B O 1
ATOM 913 N N . ILE B 1 11 ? -2.07 -10.406 -16.312 1 85.75 11 ILE B N 1
ATOM 914 C CA . ILE B 1 11 ? -0.829 -9.945 -15.703 1 85.75 11 ILE B CA 1
ATOM 915 C C . ILE B 1 11 ? 0.302 -10 -16.734 1 85.75 11 ILE B C 1
ATOM 917 O O . ILE B 1 11 ? 1.096 -9.062 -16.844 1 85.75 11 ILE B O 1
ATOM 921 N N . LYS B 1 12 ? 0.336 -11.062 -17.391 1 79.88 12 LYS B N 1
ATOM 922 C CA . LYS B 1 12 ? 1.408 -11.273 -18.359 1 79.88 12 LYS B CA 1
ATOM 923 C C . LYS B 1 12 ? 1.356 -10.234 -19.469 1 79.88 12 LYS B C 1
ATOM 925 O O . LYS B 1 12 ? 2.385 -9.898 -20.062 1 79.88 12 LYS B O 1
ATOM 930 N N . ASN B 1 13 ? 0.228 -9.758 -19.75 1 78.81 13 ASN B N 1
ATOM 931 C CA . ASN B 1 13 ? 0.042 -8.812 -20.844 1 78.81 13 ASN B CA 1
ATOM 932 C C . ASN B 1 13 ? 0.333 -7.383 -20.406 1 78.81 13 ASN B C 1
ATOM 934 O O . ASN B 1 13 ? 0.321 -6.461 -21.219 1 78.81 13 ASN B O 1
ATOM 938 N N . HIS B 1 14 ? 0.615 -7.328 -19.094 1 78.25 14 HIS B N 1
ATOM 939 C CA . HIS B 1 14 ? 0.913 -5.992 -18.594 1 78.25 14 HIS B CA 1
ATOM 940 C C . HIS B 1 14 ? 2.389 -5.656 -18.766 1 78.25 14 HIS B C 1
ATOM 942 O O . HIS B 1 14 ? 3.26 -6.449 -18.406 1 78.25 14 HIS B O 1
ATOM 948 N N . LYS B 1 15 ? 2.68 -4.504 -19.406 1 78.25 15 LYS B N 1
ATOM 949 C CA . LYS B 1 15 ? 4.047 -4.059 -19.672 1 78.25 15 LYS B CA 1
ATOM 950 C C . LYS B 1 15 ? 4.805 -3.818 -18.359 1 78.25 15 LYS B C 1
ATOM 952 O O . LYS B 1 15 ? 4.25 -3.266 -17.406 1 78.25 15 LYS B O 1
ATOM 957 N N . GLY B 1 16 ? 6 -4.324 -18.297 1 84.5 16 GLY B N 1
ATOM 958 C CA . GLY B 1 16 ? 6.898 -3.998 -17.188 1 84.5 16 GLY B CA 1
ATOM 959 C C . GLY B 1 16 ? 6.848 -5.008 -16.062 1 84.5 16 GLY B C 1
ATOM 960 O O . GLY B 1 16 ? 7.484 -4.816 -15.023 1 84.5 16 GLY B O 1
ATOM 961 N N . VAL B 1 17 ? 6.055 -6.082 -16.328 1 89.5 17 VAL B N 1
ATOM 962 C CA . VAL B 1 17 ? 5.953 -7.102 -15.289 1 89.5 17 VAL B CA 1
ATOM 963 C C . VAL B 1 17 ? 7.238 -7.926 -15.25 1 89.5 17 VAL B C 1
ATOM 965 O O . VAL B 1 17 ? 7.641 -8.516 -16.25 1 89.5 17 VAL B O 1
ATOM 968 N N . GLU B 1 18 ? 7.859 -7.969 -14.164 1 91.56 18 GLU B N 1
ATOM 969 C CA . GLU B 1 18 ? 9.102 -8.711 -13.969 1 91.56 18 GLU B CA 1
ATOM 970 C C . GLU B 1 18 ? 8.852 -10 -13.188 1 91.56 18 GLU B C 1
ATOM 972 O O . GLU B 1 18 ? 9.703 -10.898 -13.18 1 91.56 18 GLU B O 1
ATOM 977 N N . GLY B 1 19 ? 7.68 -10.094 -12.586 1 93.94 19 GLY B N 1
ATOM 978 C CA . GLY B 1 19 ? 7.348 -11.273 -11.805 1 93.94 19 GLY B CA 1
ATOM 979 C C . GLY B 1 19 ? 5.941 -11.234 -11.227 1 93.94 19 GLY B C 1
ATOM 980 O O . GLY B 1 19 ? 5.293 -10.188 -11.242 1 93.94 19 GLY B O 1
ATOM 981 N N . TYR B 1 20 ? 5.535 -12.383 -10.742 1 96.25 20 TYR B N 1
ATOM 982 C CA . TYR B 1 20 ? 4.227 -12.438 -10.102 1 96.25 20 TYR B CA 1
ATOM 983 C C . TYR B 1 20 ? 4.102 -13.672 -9.219 1 96.25 20 TYR B C 1
ATOM 985 O O . TYR B 1 20 ? 4.832 -14.648 -9.406 1 96.25 20 TYR B O 1
ATOM 993 N N . VAL B 1 21 ? 3.242 -13.586 -8.312 1 96.88 21 VAL B N 1
ATOM 994 C CA . VAL B 1 21 ? 2.844 -14.703 -7.461 1 96.88 21 VAL B CA 1
ATOM 995 C C . VAL B 1 21 ? 1.327 -14.703 -7.285 1 96.88 21 VAL B C 1
ATOM 997 O O . VAL B 1 21 ? 0.729 -13.664 -7 1 96.88 21 VAL B O 1
ATOM 1000 N N . ILE B 1 22 ? 0.754 -15.797 -7.52 1 96.62 22 ILE B N 1
ATOM 1001 C CA . ILE B 1 22 ? -0.657 -16 -7.211 1 96.62 22 ILE B CA 1
ATOM 1002 C C . ILE B 1 22 ? -0.798 -17.047 -6.098 1 96.62 22 ILE B C 1
ATOM 1004 O O . ILE B 1 22 ? -0.27 -18.156 -6.207 1 96.62 22 ILE B O 1
ATOM 1008 N N . ALA B 1 23 ? -1.429 -16.641 -5.074 1 96.81 23 ALA B N 1
ATOM 1009 C CA . ALA B 1 23 ? -1.564 -17.516 -3.908 1 96.81 23 ALA B CA 1
ATOM 1010 C C . ALA B 1 23 ? -3.02 -17.609 -3.461 1 96.81 23 ALA B C 1
ATOM 1012 O O . ALA B 1 23 ? -3.832 -16.734 -3.781 1 96.81 23 ALA B O 1
ATOM 1013 N N . ASP B 1 24 ? -3.314 -18.625 -2.713 1 94.12 24 ASP B N 1
ATOM 1014 C CA . ASP B 1 24 ? -4.664 -18.766 -2.176 1 94.12 24 ASP B CA 1
ATOM 1015 C C . ASP B 1 24 ? -4.801 -18.047 -0.839 1 94.12 24 ASP B C 1
ATOM 1017 O O . ASP B 1 24 ? -3.9 -17.312 -0.429 1 94.12 24 ASP B O 1
ATOM 1021 N N . ARG B 1 25 ? -5.91 -18.219 -0.214 1 87 25 ARG B N 1
ATOM 1022 C CA . ARG B 1 25 ? -6.246 -17.469 1 1 87 25 ARG B CA 1
ATOM 1023 C C . ARG B 1 25 ? -5.324 -17.875 2.15 1 87 25 ARG B C 1
ATOM 1025 O O . ARG B 1 25 ? -5.184 -17.125 3.123 1 87 25 ARG B O 1
ATOM 1032 N N . ASN B 1 26 ? -4.766 -19.016 2.107 1 88.19 26 ASN B N 1
ATOM 1033 C CA . ASN B 1 26 ? -3.883 -19.484 3.168 1 88.19 26 ASN B CA 1
ATOM 1034 C C . ASN B 1 26 ? -2.434 -19.078 2.918 1 88.19 26 ASN B C 1
ATOM 1036 O O . ASN B 1 26 ? -1.563 -19.328 3.754 1 88.19 26 ASN B O 1
ATOM 1040 N N . GLY B 1 27 ? -2.135 -18.516 1.766 1 89 27 GLY B N 1
ATOM 1041 C CA . GLY B 1 27 ? -0.782 -18.094 1.438 1 89 27 GLY B CA 1
ATOM 1042 C C . GLY B 1 27 ? -0.002 -19.125 0.661 1 89 27 GLY B C 1
ATOM 1043 O O . GLY B 1 27 ? 1.202 -18.984 0.445 1 89 27 GLY B O 1
ATOM 1044 N N . ASN B 1 28 ? -0.712 -20.188 0.257 1 94.81 28 ASN B N 1
ATOM 1045 C CA . ASN B 1 28 ? -0.048 -21.172 -0.577 1 94.81 28 ASN B CA 1
ATOM 1046 C C . ASN B 1 28 ? 0.074 -20.703 -2.023 1 94.81 28 ASN B C 1
ATOM 1048 O O . ASN B 1 28 ? -0.912 -20.281 -2.627 1 94.81 28 ASN B O 1
ATOM 1052 N N . VAL B 1 29 ? 1.214 -20.906 -2.557 1 96.31 29 VAL B N 1
ATOM 1053 C CA . VAL B 1 29 ? 1.487 -20.406 -3.904 1 96.31 29 VAL B CA 1
ATOM 1054 C C . VAL B 1 29 ? 0.854 -21.344 -4.934 1 96.31 29 VAL B C 1
ATOM 1056 O O . VAL B 1 29 ? 1.09 -22.547 -4.914 1 96.31 29 VAL B O 1
ATOM 1059 N N . LEU B 1 30 ? 0.044 -20.797 -5.797 1 95.81 30 LEU B N 1
ATOM 1060 C CA . LEU B 1 30 ? -0.608 -21.547 -6.859 1 95.81 30 LEU B CA 1
ATOM 1061 C C . LEU B 1 30 ? 0.158 -21.406 -8.172 1 95.81 30 LEU B C 1
ATOM 1063 O O . LEU B 1 30 ? 0.259 -22.375 -8.938 1 95.81 30 LEU B O 1
ATOM 1067 N N . ARG B 1 31 ? 0.598 -20.188 -8.445 1 94.88 31 ARG B N 1
ATOM 1068 C CA . ARG B 1 31 ? 1.387 -19.859 -9.633 1 94.88 31 ARG B CA 1
ATOM 1069 C C . ARG B 1 31 ? 2.453 -18.812 -9.312 1 94.88 31 ARG B C 1
ATOM 1071 O O . ARG B 1 31 ? 2.275 -18 -8.414 1 94.88 31 ARG B O 1
ATOM 1078 N N . ARG B 1 32 ? 3.455 -18.906 -9.969 1 95.31 32 ARG B N 1
ATOM 1079 C CA . ARG B 1 32 ? 4.539 -17.953 -9.812 1 95.31 32 ARG B CA 1
ATOM 1080 C C . ARG B 1 32 ? 5.234 -17.688 -11.141 1 95.31 32 ARG B C 1
ATOM 1082 O O . ARG B 1 32 ? 5.102 -18.469 -12.086 1 95.31 32 ARG B O 1
ATOM 1089 N N . HIS B 1 33 ? 5.871 -16.672 -11.195 1 94.19 33 HIS B N 1
ATOM 1090 C CA . HIS B 1 33 ? 6.723 -16.391 -12.352 1 94.19 33 HIS B CA 1
ATOM 1091 C C . HIS B 1 33 ? 7.746 -17.516 -12.555 1 94.19 33 HIS B C 1
ATOM 1093 O O . HIS B 1 33 ? 8.367 -17.969 -11.594 1 94.19 33 HIS B O 1
ATOM 1099 N N . PRO B 1 34 ? 7.906 -17.891 -13.812 1 92.75 34 PRO B N 1
ATOM 1100 C CA . PRO B 1 34 ? 8.773 -19.031 -14.094 1 92.75 34 PRO B CA 1
ATOM 1101 C C . PRO B 1 34 ? 10.203 -18.828 -13.602 1 92.75 34 PRO B C 1
ATOM 1103 O O . PRO B 1 34 ? 10.875 -19.781 -13.195 1 92.75 34 PRO B O 1
ATOM 1106 N N . GLN B 1 35 ? 10.633 -17.578 -13.523 1 92.44 35 GLN B N 1
ATOM 1107 C CA . GLN B 1 35 ? 12.016 -17.297 -13.148 1 92.44 35 GLN B CA 1
ATOM 1108 C C . GLN B 1 35 ? 12.141 -17.094 -11.641 1 92.44 35 GLN B C 1
ATOM 1110 O O . GLN B 1 35 ? 13.25 -16.938 -11.117 1 92.44 35 GLN B O 1
ATOM 1115 N N . MET B 1 36 ? 11.07 -17.172 -10.961 1 93.19 36 MET B N 1
ATOM 1116 C CA . MET B 1 36 ? 11.078 -16.969 -9.516 1 93.19 36 MET B CA 1
ATOM 1117 C C . MET B 1 36 ? 11.203 -18.297 -8.781 1 93.19 36 MET B C 1
ATOM 1119 O O . MET B 1 36 ? 10.5 -19.266 -9.102 1 93.19 36 MET B O 1
ATOM 1123 N N . GLN B 1 37 ? 12.102 -18.328 -7.816 1 94.69 37 GLN B N 1
ATOM 1124 C CA . GLN B 1 37 ? 12.258 -19.531 -7.012 1 94.69 37 GLN B CA 1
ATOM 1125 C C . GLN B 1 37 ? 11.055 -19.75 -6.098 1 94.69 37 GLN B C 1
ATOM 1127 O O . GLN B 1 37 ? 10.406 -18.781 -5.684 1 94.69 37 GLN B O 1
ATOM 1132 N N . VAL B 1 38 ? 10.859 -21.016 -5.766 1 94.56 38 VAL B N 1
ATOM 1133 C CA . VAL B 1 38 ? 9.703 -21.375 -4.957 1 94.56 38 VAL B CA 1
ATOM 1134 C C . VAL B 1 38 ? 9.781 -20.688 -3.6 1 94.56 38 VAL B C 1
ATOM 1136 O O . VAL B 1 38 ? 8.797 -20.094 -3.141 1 94.56 38 VAL B O 1
ATOM 1139 N N . ALA B 1 39 ? 10.945 -20.688 -3.035 1 94.88 39 ALA B N 1
ATOM 1140 C CA . ALA B 1 39 ? 11.125 -20.094 -1.713 1 94.88 39 ALA B CA 1
ATOM 1141 C C . ALA B 1 39 ? 10.867 -18.594 -1.748 1 94.88 39 ALA B C 1
ATOM 1143 O O . ALA B 1 39 ? 10.273 -18.047 -0.822 1 94.88 39 ALA B O 1
ATOM 1144 N N . GLU B 1 40 ? 11.305 -17.953 -2.795 1 94.12 40 GLU B N 1
ATOM 1145 C CA . GLU B 1 40 ? 11.102 -16.516 -2.965 1 94.12 40 GLU B CA 1
ATOM 1146 C C . GLU B 1 40 ? 9.625 -16.188 -3.135 1 94.12 40 GLU B C 1
ATOM 1148 O O . GLU B 1 40 ? 9.117 -15.25 -2.514 1 94.12 40 GLU B O 1
ATOM 1153 N N . ALA B 1 41 ? 8.93 -17 -3.92 1 96.38 41 ALA B N 1
ATOM 1154 C CA . ALA B 1 41 ? 7.496 -16.812 -4.145 1 96.38 41 ALA B CA 1
ATOM 1155 C C . ALA B 1 41 ? 6.711 -16.969 -2.85 1 96.38 41 ALA B C 1
ATOM 1157 O O . ALA B 1 41 ? 5.766 -16.219 -2.592 1 96.38 41 ALA B O 1
ATOM 1158 N N . GLU B 1 42 ? 7.121 -17.891 -2.086 1 96.12 42 GLU B N 1
ATOM 1159 C CA . GLU B 1 42 ? 6.453 -18.141 -0.813 1 96.12 42 GLU B CA 1
ATOM 1160 C C . GLU B 1 42 ? 6.637 -16.969 0.144 1 96.12 42 GLU B C 1
ATOM 1162 O O . GLU B 1 42 ? 5.711 -16.609 0.877 1 96.12 42 GLU B O 1
ATOM 1167 N N . LYS B 1 43 ? 7.801 -16.422 0.106 1 95.31 43 LYS B N 1
ATOM 1168 C CA . LYS B 1 43 ? 8.062 -15.266 0.946 1 95.31 43 LYS B CA 1
ATOM 1169 C C . LYS B 1 43 ? 7.18 -14.086 0.541 1 95.31 43 LYS B C 1
ATOM 1171 O O . LYS B 1 43 ? 6.543 -13.461 1.39 1 95.31 43 LYS B O 1
ATOM 1176 N N . TYR B 1 44 ? 7.121 -13.828 -0.758 1 96 44 TYR B N 1
ATOM 1177 C CA . TYR B 1 44 ? 6.27 -12.75 -1.246 1 96 44 TYR B CA 1
ATOM 1178 C C . TYR B 1 44 ? 4.816 -12.984 -0.855 1 96 44 TYR B C 1
ATOM 1180 O O . TYR B 1 44 ? 4.145 -12.07 -0.37 1 96 44 TYR B O 1
ATOM 1188 N N . ALA B 1 45 ? 4.379 -14.211 -1.002 1 96.56 45 ALA B N 1
ATOM 1189 C CA . ALA B 1 45 ? 2.988 -14.531 -0.699 1 96.56 45 ALA B CA 1
ATOM 1190 C C . ALA B 1 45 ? 2.684 -14.312 0.78 1 96.56 45 ALA B C 1
ATOM 1192 O O . ALA B 1 45 ? 1.676 -13.688 1.126 1 96.56 45 ALA B O 1
ATOM 1193 N N . LEU B 1 46 ? 3.57 -14.781 1.607 1 95.44 46 LEU B N 1
ATOM 1194 C CA . LEU B 1 46 ? 3.379 -14.695 3.051 1 95.44 46 LEU B CA 1
ATOM 1195 C C . LEU B 1 46 ? 3.393 -13.242 3.514 1 95.44 46 LEU B C 1
ATOM 1197 O O . LEU B 1 46 ? 2.479 -12.797 4.215 1 95.44 46 LEU B O 1
ATOM 1201 N N . TYR B 1 47 ? 4.344 -12.516 3.066 1 95.31 47 TYR B N 1
ATOM 1202 C CA . TYR B 1 47 ? 4.516 -11.141 3.525 1 95.31 47 TYR B CA 1
ATOM 1203 C C . TYR B 1 47 ? 3.412 -10.242 2.984 1 95.31 47 TYR B C 1
ATOM 1205 O O . TYR B 1 47 ? 2.879 -9.398 3.711 1 95.31 47 TYR B O 1
ATOM 1213 N N . MET B 1 48 ? 3.053 -10.414 1.726 1 96 48 MET B N 1
ATOM 1214 C CA . MET B 1 48 ? 2.027 -9.555 1.138 1 96 48 MET B CA 1
ATOM 1215 C C . MET B 1 48 ? 0.653 -9.875 1.714 1 96 48 MET B C 1
ATOM 1217 O O . MET B 1 48 ? -0.19 -8.984 1.854 1 96 48 MET B O 1
ATOM 1221 N N . LYS B 1 49 ? 0.509 -11.156 2.045 1 95.38 49 LYS B N 1
ATOM 1222 C CA . LYS B 1 49 ? -0.731 -11.523 2.723 1 95.38 49 LYS B CA 1
ATOM 1223 C C . LYS B 1 49 ? -0.855 -10.812 4.066 1 95.38 49 LYS B C 1
ATOM 1225 O O . LYS B 1 49 ? -1.909 -10.258 4.387 1 95.38 49 LYS B O 1
ATOM 1230 N N . GLU B 1 50 ? 0.179 -10.859 4.754 1 94.69 50 GLU B N 1
ATOM 1231 C CA . GLU B 1 50 ? 0.179 -10.203 6.059 1 94.69 50 GLU B CA 1
ATOM 1232 C C . GLU B 1 50 ? -0.041 -8.703 5.922 1 94.69 50 GLU B C 1
ATOM 1234 O O . GLU B 1 50 ? -0.846 -8.117 6.652 1 94.69 50 GLU B O 1
ATOM 1239 N N . LEU B 1 51 ? 0.631 -8.086 5.035 1 95.31 51 LEU B N 1
ATOM 1240 C CA . LEU B 1 51 ? 0.529 -6.648 4.824 1 95.31 51 LEU B CA 1
ATOM 1241 C C . LEU B 1 51 ? -0.876 -6.266 4.371 1 95.31 51 LEU B C 1
ATOM 1243 O O . LEU B 1 51 ? -1.438 -5.277 4.852 1 95.31 51 LEU B O 1
ATOM 1247 N N . THR B 1 52 ? -1.445 -7.062 3.498 1 94.94 52 THR B N 1
ATOM 1248 C CA . THR B 1 52 ? -2.785 -6.785 2.99 1 94.94 52 THR B CA 1
ATOM 1249 C C . THR B 1 52 ? -3.822 -6.926 4.098 1 94.94 52 THR B C 1
ATOM 1251 O O . THR B 1 52 ? -4.77 -6.141 4.176 1 94.94 52 THR B O 1
ATOM 1254 N N . THR B 1 53 ? -3.648 -7.93 4.914 1 94 53 THR B N 1
ATOM 1255 C CA . THR B 1 53 ? -4.551 -8.117 6.043 1 94 53 THR B CA 1
ATOM 1256 C C . THR B 1 53 ? -4.52 -6.906 6.973 1 94 53 THR B C 1
ATOM 1258 O O . THR B 1 53 ? -5.566 -6.41 7.395 1 94 53 THR B O 1
ATOM 1261 N N . LYS B 1 54 ? -3.367 -6.441 7.23 1 95.19 54 LYS B N 1
ATOM 1262 C CA . LYS B 1 54 ? -3.217 -5.27 8.086 1 95.19 54 LYS B CA 1
ATOM 1263 C C . LYS B 1 54 ? -3.818 -4.031 7.426 1 95.19 54 LYS B C 1
ATOM 1265 O O . LYS B 1 54 ? -4.508 -3.246 8.078 1 95.19 54 LYS B O 1
ATOM 1270 N N . ALA B 1 55 ? -3.537 -3.824 6.156 1 96.62 55 ALA B N 1
ATOM 1271 C CA . ALA B 1 55 ? -4.078 -2.688 5.418 1 96.62 55 ALA B CA 1
ATOM 1272 C C . ALA B 1 55 ? -5.605 -2.709 5.418 1 96.62 55 ALA B C 1
ATOM 1274 O O . ALA B 1 55 ? -6.246 -1.671 5.594 1 96.62 55 ALA B O 1
ATOM 1275 N N . ARG B 1 56 ? -6.16 -3.885 5.25 1 94.62 56 ARG B N 1
ATOM 1276 C CA . ARG B 1 56 ? -7.613 -4.039 5.281 1 94.62 56 ARG B CA 1
ATOM 1277 C C . ARG B 1 56 ? -8.18 -3.631 6.637 1 94.62 56 ARG B C 1
ATOM 1279 O O . ARG B 1 56 ? -9.188 -2.928 6.707 1 94.62 56 ARG B O 1
ATOM 1286 N N . GLY B 1 57 ? -7.539 -4.105 7.637 1 95.5 57 GLY B N 1
ATOM 1287 C CA . GLY B 1 57 ? -7.945 -3.717 8.977 1 95.5 57 GLY B CA 1
ATOM 1288 C C . GLY B 1 57 ? -7.902 -2.217 9.203 1 95.5 57 GLY B C 1
ATOM 1289 O O . GLY B 1 57 ? -8.836 -1.642 9.766 1 95.5 57 GLY B O 1
ATOM 1290 N N . VAL B 1 58 ? -6.848 -1.604 8.742 1 95.25 58 VAL B N 1
ATOM 1291 C CA . VAL B 1 58 ? -6.668 -0.164 8.898 1 95.25 58 VAL B CA 1
ATOM 1292 C C . VAL B 1 58 ? -7.77 0.579 8.141 1 95.25 58 VAL B C 1
ATOM 1294 O O . VAL B 1 58 ? -8.383 1.501 8.68 1 95.25 58 VAL B O 1
ATOM 1297 N N . VAL B 1 59 ? -8.062 0.195 6.922 1 94.88 59 VAL B N 1
ATOM 1298 C CA . VAL B 1 59 ? -9.086 0.818 6.086 1 94.88 59 VAL B CA 1
ATOM 1299 C C . VAL B 1 59 ? -10.445 0.717 6.777 1 94.88 59 VAL B C 1
ATOM 1301 O O . VAL B 1 59 ? -11.203 1.689 6.812 1 94.88 59 VAL B O 1
ATOM 1304 N N . ARG B 1 60 ? -10.711 -0.381 7.426 1 94.5 60 ARG B N 1
ATOM 1305 C CA . ARG B 1 60 ? -12 -0.603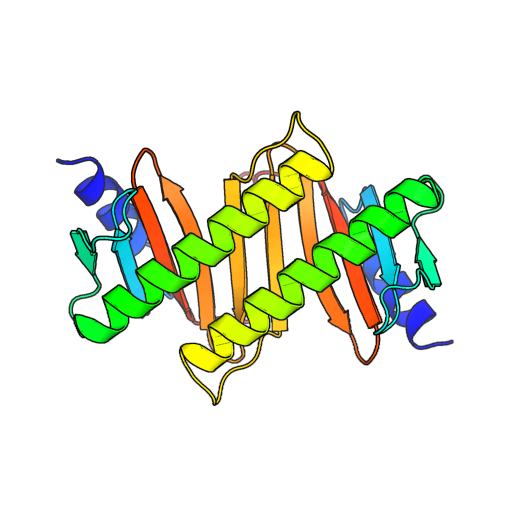 8.07 1 94.5 60 ARG B CA 1
ATOM 1306 C C . ARG B 1 60 ? -12.094 0.161 9.391 1 94.5 60 ARG B C 1
ATOM 1308 O O . ARG B 1 60 ? -13.164 0.623 9.773 1 94.5 60 ARG B O 1
ATOM 1315 N N . ASP B 1 61 ? -10.906 0.293 10.023 1 94 61 ASP B N 1
ATOM 1316 C CA . ASP B 1 61 ? -10.867 1.075 11.258 1 94 61 ASP B CA 1
ATOM 1317 C C . ASP B 1 61 ? -11.141 2.551 10.977 1 94 61 ASP B C 1
ATOM 1319 O O . ASP B 1 61 ? -11.766 3.234 11.797 1 94 61 ASP B O 1
ATOM 1323 N N . LEU B 1 62 ? -10.672 3.004 9.82 1 92.69 62 LEU B N 1
ATOM 1324 C CA . LEU B 1 62 ? -10.883 4.398 9.453 1 92.69 62 LEU B CA 1
ATOM 1325 C C . LEU B 1 62 ? -12.312 4.629 8.969 1 92.69 62 LEU B C 1
ATOM 1327 O O . LEU B 1 62 ? -12.914 5.66 9.273 1 92.69 62 LEU B O 1
ATOM 1331 N N . ASN B 1 63 ? -12.812 3.693 8.203 1 92.31 63 ASN B N 1
ATOM 1332 C CA . ASN B 1 63 ? -14.18 3.723 7.695 1 92.31 63 ASN B CA 1
ATOM 1333 C C . ASN B 1 63 ? -14.727 2.314 7.473 1 92.31 63 ASN B C 1
ATOM 1335 O O . ASN B 1 63 ? -14.359 1.646 6.504 1 92.31 63 ASN B O 1
ATOM 1339 N N . PRO B 1 6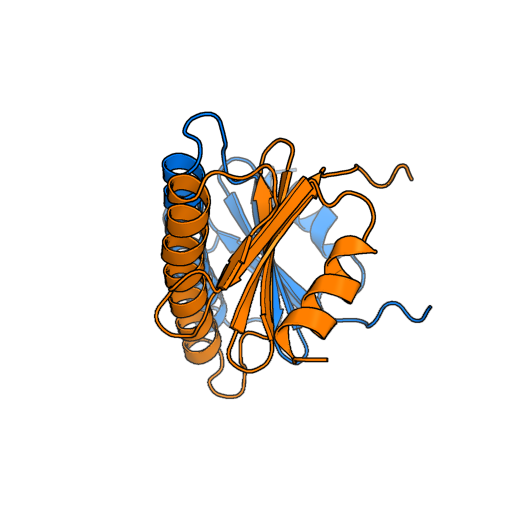4 ? -15.562 1.844 8.367 1 92.56 64 PRO B N 1
ATOM 1340 C CA . PRO B 1 64 ? -16.047 0.465 8.312 1 92.56 64 PRO B CA 1
ATOM 1341 C C . PRO B 1 64 ? -16.781 0.152 7.008 1 92.56 64 PRO B C 1
ATOM 1343 O O . PRO B 1 64 ? -17 -1.019 6.68 1 92.56 64 PRO B O 1
ATOM 1346 N N . LYS B 1 65 ? -17.203 1.196 6.289 1 93 65 LYS B N 1
ATOM 1347 C CA . LYS B 1 65 ? -17.938 0.98 5.035 1 93 65 LYS B CA 1
ATOM 1348 C C . LYS B 1 65 ? -16.969 0.787 3.873 1 93 65 LYS B C 1
ATOM 1350 O O . LYS B 1 65 ? -17.391 0.493 2.752 1 93 65 LYS B O 1
ATOM 1355 N N . ASN B 1 66 ? -15.703 1.008 4.16 1 91.38 66 ASN B N 1
ATOM 1356 C CA . ASN B 1 66 ? -14.688 0.886 3.121 1 91.38 66 ASN B CA 1
ATOM 1357 C C . ASN B 1 66 ? -13.945 -0.447 3.211 1 91.38 66 ASN B C 1
ATOM 1359 O O . ASN B 1 66 ? -13.984 -1.11 4.25 1 91.38 66 ASN B O 1
ATOM 1363 N N . ASP B 1 67 ? -13.391 -0.834 2.053 1 93.31 67 ASP B N 1
ATOM 1364 C CA . ASP B 1 67 ? -12.57 -2.039 1.965 1 93.31 67 ASP B CA 1
ATOM 1365 C C . ASP B 1 67 ? -11.383 -1.824 1.037 1 93.31 67 ASP B C 1
ATOM 1367 O O . ASP B 1 67 ? -11.445 -1.009 0.115 1 93.31 67 ASP B O 1
ATOM 1371 N N . LEU B 1 68 ? -10.398 -2.562 1.332 1 93.94 68 LEU B N 1
ATOM 1372 C CA . LEU B 1 68 ? -9.203 -2.492 0.494 1 93.94 68 LEU B CA 1
ATOM 1373 C C . LEU B 1 68 ? -9.453 -3.146 -0.861 1 93.94 68 LEU B C 1
ATOM 1375 O O . LEU B 1 68 ? -9.961 -4.27 -0.929 1 93.94 68 LEU B O 1
ATOM 1379 N N . GLN B 1 69 ? -9.195 -2.422 -1.966 1 92.19 69 GLN B N 1
ATOM 1380 C CA . GLN B 1 69 ? -9.328 -2.994 -3.301 1 92.19 69 GLN B CA 1
ATOM 1381 C C . GLN B 1 69 ? -7.961 -3.377 -3.873 1 92.19 69 GLN B C 1
ATOM 1383 O O . GLN B 1 69 ? -7.773 -4.5 -4.34 1 92.19 69 GLN B O 1
ATOM 1388 N N . TYR B 1 70 ? -7.004 -2.396 -3.766 1 92.5 70 TYR B N 1
ATOM 1389 C CA . TYR B 1 70 ? -5.656 -2.588 -4.293 1 92.5 70 TYR B CA 1
ATOM 1390 C C . TYR B 1 70 ? -4.625 -1.886 -3.418 1 92.5 70 TYR B C 1
ATOM 1392 O O . TYR B 1 70 ? -4.957 -0.951 -2.686 1 92.5 70 TYR B O 1
ATOM 1400 N N . MET B 1 71 ? -3.477 -2.479 -3.436 1 96.19 71 MET B N 1
ATOM 1401 C CA . MET B 1 71 ? -2.344 -1.827 -2.787 1 96.19 71 MET B CA 1
ATOM 1402 C C . MET B 1 71 ? -1.117 -1.837 -3.693 1 96.19 71 MET B C 1
ATOM 1404 O O . MET B 1 71 ? -0.815 -2.852 -4.324 1 96.19 71 MET B O 1
ATOM 1408 N N . ARG B 1 72 ? -0.482 -0.751 -3.768 1 94.88 72 ARG B N 1
ATOM 1409 C CA . ARG B 1 72 ? 0.748 -0.628 -4.543 1 94.88 72 ARG B CA 1
ATOM 1410 C C . ARG B 1 72 ? 1.884 -0.08 -3.686 1 94.88 72 ARG B C 1
ATOM 1412 O O . ARG B 1 72 ? 1.691 0.868 -2.924 1 94.88 72 ARG B O 1
ATOM 1419 N N . ILE B 1 73 ? 2.982 -0.694 -3.83 1 96.38 73 ILE B N 1
ATOM 1420 C CA . ILE B 1 73 ? 4.168 -0.292 -3.082 1 96.38 73 ILE B CA 1
ATOM 1421 C C . ILE B 1 73 ? 5.316 -0.018 -4.051 1 96.38 73 ILE B C 1
ATOM 1423 O O . ILE B 1 73 ? 5.66 -0.87 -4.871 1 96.38 73 ILE B O 1
ATOM 1427 N N . ARG B 1 74 ? 5.785 1.154 -3.924 1 94.25 74 ARG B N 1
ATOM 1428 C CA . ARG B 1 74 ? 6.965 1.483 -4.719 1 94.25 74 ARG B CA 1
ATOM 1429 C C . ARG B 1 74 ? 8.234 1.404 -3.873 1 94.25 74 ARG B C 1
ATOM 1431 O O . ARG B 1 74 ? 8.305 1.998 -2.797 1 94.25 74 ARG B O 1
ATOM 1438 N N . VAL B 1 75 ? 9.094 0.647 -4.438 1 93.38 75 VAL B N 1
ATOM 1439 C CA . VAL B 1 75 ? 10.422 0.558 -3.844 1 93.38 75 VAL B CA 1
ATOM 1440 C C . VAL B 1 75 ? 11.469 1.012 -4.855 1 93.38 75 VAL B C 1
ATOM 1442 O O . VAL B 1 75 ? 11.133 1.471 -5.949 1 93.38 75 VAL B O 1
ATOM 1445 N N . LYS B 1 76 ? 12.656 1.135 -4.637 1 88.06 76 LYS B N 1
ATOM 1446 C CA . LYS B 1 76 ? 13.711 1.799 -5.402 1 88.06 76 LYS B CA 1
ATOM 1447 C C . LYS B 1 76 ? 13.594 1.477 -6.887 1 88.06 76 LYS B C 1
ATOM 1449 O O . LYS B 1 76 ? 13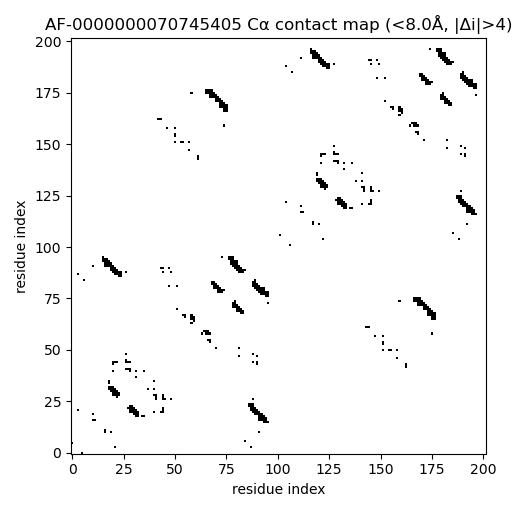.484 2.381 -7.719 1 88.06 76 LYS B O 1
ATOM 1454 N N . LYS B 1 77 ? 13.461 0.331 -7.438 1 88.44 77 LYS B N 1
ATOM 1455 C CA . LYS B 1 77 ? 13.461 0.002 -8.859 1 88.44 77 LYS B CA 1
ATOM 1456 C C . LYS B 1 77 ? 12.242 -0.837 -9.234 1 88.44 77 LYS B C 1
ATOM 1458 O O . LYS B 1 77 ? 12.07 -1.205 -10.398 1 88.44 77 LYS B O 1
ATOM 1463 N N . LEU B 1 78 ? 11.445 -0.966 -8.289 1 93.38 78 LEU B N 1
ATOM 1464 C CA . LEU B 1 78 ? 10.32 -1.864 -8.547 1 93.38 78 LEU B CA 1
ATOM 1465 C C . LEU B 1 78 ? 9.039 -1.325 -7.914 1 93.38 78 LEU B C 1
ATOM 1467 O O . LEU B 1 78 ? 9.094 -0.434 -7.062 1 93.38 78 LEU B O 1
ATOM 1471 N N . GLU B 1 79 ? 8.086 -1.85 -8.414 1 94.19 79 GLU B N 1
ATOM 1472 C CA . GLU B 1 79 ? 6.766 -1.65 -7.824 1 94.19 79 GLU B CA 1
ATOM 1473 C C . GLU B 1 79 ? 6.055 -2.98 -7.602 1 94.19 79 GLU B C 1
ATOM 1475 O O . GLU B 1 79 ? 6.09 -3.861 -8.461 1 94.19 79 GLU B O 1
ATOM 1480 N N . LEU B 1 80 ? 5.496 -3.096 -6.496 1 95.81 80 LEU B N 1
ATOM 1481 C CA . LEU B 1 80 ? 4.68 -4.262 -6.172 1 95.81 80 LEU B CA 1
ATOM 1482 C C . LEU B 1 80 ? 3.197 -3.906 -6.191 1 95.81 80 LEU B C 1
ATOM 1484 O O . LEU B 1 80 ? 2.779 -2.93 -5.562 1 95.81 80 LEU B O 1
ATOM 1488 N N . LEU B 1 81 ? 2.467 -4.656 -6.945 1 93.56 81 LEU B N 1
ATOM 1489 C CA . LEU B 1 81 ? 1.015 -4.523 -6.949 1 93.56 81 LEU B CA 1
ATOM 1490 C C . LEU B 1 81 ? 0.357 -5.734 -6.289 1 93.56 81 LEU B C 1
ATOM 1492 O O . LEU B 1 81 ? 0.641 -6.875 -6.656 1 93.56 81 LEU B O 1
ATOM 1496 N N . ILE B 1 82 ? -0.408 -5.387 -5.309 1 95.75 82 ILE B N 1
ATOM 1497 C CA . ILE B 1 82 ? -1.066 -6.445 -4.547 1 95.75 82 ILE B CA 1
ATOM 1498 C C . ILE B 1 82 ? -2.582 -6.301 -4.672 1 95.75 82 ILE B C 1
ATOM 1500 O O . ILE B 1 82 ? -3.135 -5.234 -4.398 1 95.75 82 ILE B O 1
ATOM 1504 N N . ALA B 1 83 ? -3.168 -7.398 -5.023 1 92.44 83 ALA B N 1
ATOM 1505 C CA . ALA B 1 83 ? -4.617 -7.375 -5.188 1 92.44 83 ALA B CA 1
ATOM 1506 C C . ALA B 1 83 ? -5.23 -8.727 -4.832 1 92.44 83 ALA B C 1
ATOM 1508 O O . ALA B 1 83 ? -4.559 -9.758 -4.895 1 92.44 83 ALA B O 1
ATOM 1509 N N . HIS B 1 84 ? -6.418 -8.539 -4.336 1 89.19 84 HIS B N 1
ATOM 1510 C CA . HIS B 1 84 ? -7.215 -9.75 -4.203 1 89.19 84 HIS B CA 1
ATOM 1511 C C . HIS B 1 84 ? -8.164 -9.922 -5.383 1 89.19 84 HIS B C 1
ATOM 1513 O O . HIS B 1 84 ? -8.945 -9.016 -5.695 1 89.19 84 HIS B O 1
ATOM 1519 N N . GLU B 1 85 ? -7.926 -10.977 -6.062 1 85.56 85 GLU B N 1
ATOM 1520 C CA . GLU B 1 85 ? -8.852 -11.336 -7.129 1 85.56 85 GLU B CA 1
ATOM 1521 C C . GLU B 1 85 ? -9.586 -12.633 -6.812 1 85.56 85 GLU B C 1
ATOM 1523 O O . GLU B 1 85 ? -8.984 -13.703 -6.805 1 85.56 85 GLU B O 1
ATOM 1528 N N . MET B 1 86 ? -10.82 -12.375 -6.484 1 84 86 MET B N 1
ATOM 1529 C CA . MET B 1 86 ? -11.609 -13.508 -6.016 1 84 86 MET B CA 1
ATOM 1530 C C . MET B 1 86 ? -11 -14.117 -4.762 1 84 86 MET B C 1
ATOM 1532 O O . MET B 1 86 ? -10.883 -13.445 -3.734 1 84 86 MET B O 1
ATOM 1536 N N . ASP B 1 87 ? -10.539 -15.305 -4.871 1 88.06 87 ASP B N 1
ATOM 1537 C CA . ASP B 1 87 ? -10.023 -15.977 -3.688 1 88.06 87 ASP B CA 1
ATOM 1538 C C . ASP B 1 87 ? -8.492 -16.031 -3.711 1 88.06 87 ASP B C 1
ATOM 1540 O O . ASP B 1 87 ? -7.879 -16.75 -2.924 1 88.06 87 ASP B O 1
ATOM 1544 N N . PHE B 1 88 ? -7.988 -15.164 -4.613 1 93.5 88 PHE B N 1
ATOM 1545 C CA . PHE B 1 88 ? -6.547 -15.289 -4.77 1 93.5 88 PHE B CA 1
ATOM 1546 C C . PHE B 1 88 ? -5.852 -13.977 -4.438 1 93.5 88 PHE B C 1
ATOM 1548 O O . PHE B 1 88 ? -6.352 -12.898 -4.77 1 93.5 88 PHE B O 1
ATOM 1555 N N . LEU B 1 89 ? -4.75 -14.195 -3.758 1 95.19 89 LEU B N 1
ATOM 1556 C CA . LEU B 1 89 ? -3.816 -13.086 -3.615 1 95.19 89 LEU B CA 1
ATOM 1557 C C . LEU B 1 89 ? -2.893 -12.992 -4.824 1 95.19 89 LEU B C 1
ATOM 1559 O O . LEU B 1 89 ? -2.252 -13.977 -5.199 1 95.19 89 LEU B O 1
ATOM 1563 N N . VAL B 1 90 ? -2.922 -11.867 -5.453 1 95.38 90 VAL B N 1
ATOM 1564 C CA . VAL B 1 90 ? -2.104 -11.656 -6.641 1 95.38 90 VAL B CA 1
ATOM 1565 C C . VAL B 1 90 ? -1.044 -10.594 -6.355 1 95.38 90 VAL B C 1
ATOM 1567 O O . VAL B 1 90 ? -1.371 -9.477 -5.957 1 95.38 90 VAL B O 1
ATOM 1570 N N . VAL B 1 91 ? 0.19 -10.977 -6.52 1 96.56 91 VAL B N 1
ATOM 1571 C CA . VAL B 1 91 ? 1.321 -10.07 -6.348 1 96.56 91 VAL B CA 1
ATOM 1572 C C . VAL B 1 91 ? 2.053 -9.898 -7.68 1 96.56 91 VAL B C 1
ATOM 1574 O O . VAL B 1 91 ? 2.539 -10.875 -8.258 1 96.56 91 VAL B O 1
ATOM 1577 N N . VAL B 1 92 ? 2.123 -8.719 -8.094 1 95.81 92 VAL B N 1
ATOM 1578 C CA . VAL B 1 92 ? 2.812 -8.422 -9.344 1 95.81 92 VAL B CA 1
ATOM 1579 C C . VAL B 1 92 ? 4.02 -7.527 -9.07 1 95.81 92 VAL B C 1
ATOM 1581 O O . VAL B 1 92 ? 3.914 -6.531 -8.352 1 95.81 92 VAL B O 1
AT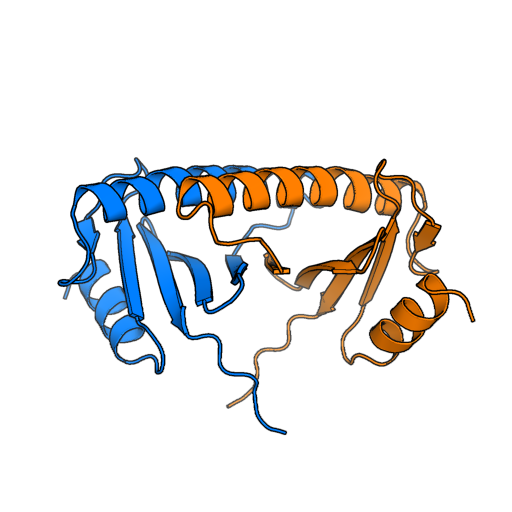OM 1584 N N . ILE B 1 93 ? 5.109 -7.938 -9.602 1 95.5 93 ILE B N 1
ATOM 1585 C CA . ILE B 1 93 ? 6.344 -7.168 -9.516 1 95.5 93 ILE B CA 1
ATOM 1586 C C . ILE B 1 93 ? 6.652 -6.531 -10.875 1 95.5 93 ILE B C 1
ATOM 1588 O O . ILE B 1 93 ? 6.797 -7.234 -11.875 1 95.5 93 ILE B O 1
ATOM 1592 N N . GLN B 1 94 ? 6.715 -5.281 -10.867 1 93.81 94 GLN B N 1
ATOM 1593 C CA . GLN B 1 94 ? 6.961 -4.605 -12.141 1 93.81 94 GLN B CA 1
ATOM 1594 C C . GLN B 1 94 ? 8.008 -3.508 -11.984 1 93.81 94 GLN B C 1
ATOM 1596 O O . GLN B 1 94 ? 8.203 -2.982 -10.891 1 93.81 94 GLN B O 1
ATOM 1601 N N . ARG B 1 95 ? 8.727 -3.301 -13.109 1 90.38 95 ARG B N 1
ATOM 1602 C CA . ARG B 1 95 ? 9.688 -2.203 -13.117 1 90.38 95 ARG B CA 1
ATOM 1603 C C . ARG B 1 95 ? 8.977 -0.854 -13.055 1 90.38 95 ARG B C 1
ATOM 1605 O O . ARG B 1 95 ? 7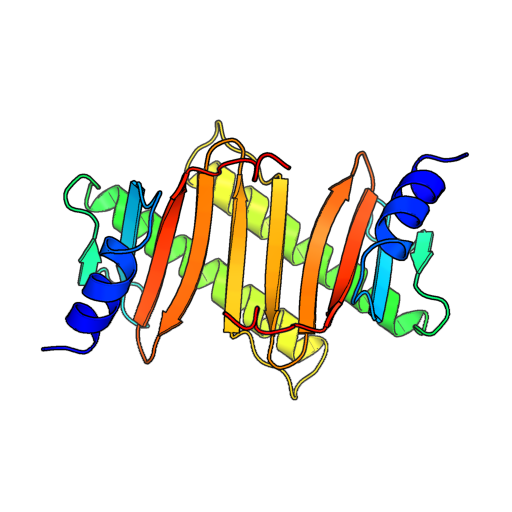.941 -0.66 -13.695 1 90.38 95 ARG B O 1
ATOM 1612 N N . TRP B 1 96 ? 9.531 -0.093 -12.109 1 84.69 96 TRP B N 1
ATOM 1613 C CA . TRP B 1 96 ? 8.984 1.257 -12.055 1 84.69 96 TRP B CA 1
ATOM 1614 C C . TRP B 1 96 ? 9.555 2.125 -13.172 1 84.69 96 TRP B C 1
ATOM 1616 O O . TRP B 1 96 ? 10.773 2.184 -13.359 1 84.69 96 TRP B O 1
ATOM 1626 N N . THR B 1 97 ? 8.672 2.619 -14.117 1 76.31 97 THR B N 1
ATOM 1627 C CA . THR B 1 97 ? 9.117 3.533 -15.164 1 76.31 97 THR B CA 1
ATOM 1628 C C . THR B 1 97 ? 8.578 4.941 -14.922 1 76.31 97 THR B C 1
ATOM 1630 O O . THR B 1 97 ? 7.363 5.129 -14.797 1 76.31 97 THR B O 1
ATOM 1633 N N . PRO B 1 98 ? 9.555 5.895 -14.594 1 66.5 98 PRO B N 1
ATOM 1634 C CA . PRO B 1 98 ? 9.062 7.266 -14.453 1 66.5 98 PRO B CA 1
ATOM 1635 C C . PRO B 1 98 ? 8.281 7.738 -15.68 1 66.5 98 PRO B C 1
ATOM 1637 O O . PRO B 1 98 ? 8.547 7.289 -16.797 1 66.5 98 PRO B O 1
ATOM 1640 N N . THR B 1 99 ? 6.902 7.812 -15.609 1 54.38 99 THR B N 1
ATOM 1641 C CA . THR B 1 99 ? 6.246 8.367 -16.781 1 54.38 99 THR B CA 1
ATOM 1642 C C . THR B 1 99 ? 6.961 9.633 -17.266 1 54.38 99 THR B C 1
ATOM 1644 O O . THR B 1 99 ? 7.23 10.531 -16.469 1 54.38 99 THR B O 1
ATOM 1647 N N . ASN B 1 100 ? 7.859 9.578 -18.141 1 47.88 100 ASN B N 1
ATOM 1648 C CA . ASN B 1 100 ? 8.375 10.742 -18.844 1 47.88 100 ASN B CA 1
ATOM 1649 C C . ASN B 1 100 ? 7.266 11.758 -19.141 1 47.88 100 ASN B C 1
ATOM 1651 O O . ASN B 1 100 ? 6.273 11.422 -19.797 1 47.88 100 ASN B O 1
ATOM 1655 N N . GLY B 1 101 ? 6.66 12.586 -18.297 1 33.78 101 GLY B N 1
ATOM 1656 C CA . GLY B 1 101 ? 6.246 13.789 -19 1 33.78 101 GLY B CA 1
ATOM 1657 C C . GLY B 1 101 ? 7.379 14.453 -19.766 1 33.78 101 GLY B C 1
ATOM 1658 O O . GLY B 1 101 ? 8.555 14.25 -19.438 1 33.78 101 GLY B O 1
#